Protein AF-A0A0E2N4U6-F1 (afdb_monomer_lite)

Structure (mmCIF, N/CA/C/O backbone):
data_AF-A0A0E2N4U6-F1
#
_entry.id   AF-A0A0E2N4U6-F1
#
loop_
_atom_site.group_PDB
_atom_site.id
_atom_site.type_symbol
_atom_site.label_atom_id
_atom_site.label_alt_id
_atom_site.label_comp_id
_atom_site.label_asym_id
_atom_site.label_entity_id
_atom_site.label_seq_id
_atom_site.pdbx_PDB_ins_code
_atom_site.Cartn_x
_atom_site.Cartn_y
_atom_site.Cartn_z
_atom_site.occupancy
_atom_site.B_iso_or_equiv
_atom_site.auth_seq_id
_atom_site.auth_comp_id
_atom_site.auth_asym_id
_atom_site.auth_atom_id
_atom_site.pdbx_PDB_model_num
ATOM 1 N N . MET A 1 1 ? -15.390 19.377 0.968 1.00 32.09 1 MET A N 1
ATOM 2 C CA . MET A 1 1 ? -14.278 18.584 1.530 1.00 32.09 1 MET A CA 1
ATOM 3 C C . MET A 1 1 ? -14.620 18.300 2.984 1.00 32.09 1 MET A C 1
ATOM 5 O O . MET A 1 1 ? -14.582 19.216 3.789 1.00 32.09 1 MET A O 1
ATOM 9 N N . THR A 1 2 ? -15.114 17.101 3.298 1.00 29.47 2 THR A N 1
ATOM 10 C CA . THR A 1 2 ? -15.579 16.773 4.657 1.00 29.47 2 THR A CA 1
ATOM 11 C C . THR A 1 2 ? -14.390 16.248 5.448 1.00 29.47 2 THR A C 1
ATOM 13 O O . THR A 1 2 ? -14.025 15.080 5.339 1.00 29.47 2 THR A O 1
ATOM 16 N N . GLU A 1 3 ? -13.719 17.141 6.169 1.00 36.09 3 GLU A N 1
ATOM 17 C CA . GLU A 1 3 ? -12.676 16.772 7.119 1.00 36.09 3 GLU A CA 1
ATOM 18 C C . GLU A 1 3 ? -13.357 16.057 8.298 1.00 36.09 3 GLU A C 1
ATOM 20 O O . GLU A 1 3 ? -14.204 16.642 8.973 1.00 36.09 3 GLU A O 1
ATOM 25 N N . ASN A 1 4 ? -13.041 14.778 8.531 1.00 39.53 4 ASN A N 1
ATOM 26 C CA . ASN A 1 4 ? -13.507 14.052 9.718 1.00 39.53 4 ASN A CA 1
ATOM 27 C C . ASN A 1 4 ? -12.739 14.569 10.939 1.00 39.53 4 ASN A C 1
ATOM 29 O O . ASN A 1 4 ? -11.810 13.930 11.430 1.00 39.53 4 ASN A O 1
ATOM 33 N N . LYS A 1 5 ? -13.106 15.766 11.392 1.00 50.38 5 LYS A N 1
ATOM 34 C CA . LYS A 1 5 ? -12.555 16.391 12.583 1.00 50.38 5 LYS A CA 1
ATOM 35 C C . LYS A 1 5 ? -13.475 16.095 13.755 1.00 50.38 5 LYS A C 1
ATOM 37 O O . LYS A 1 5 ? -14.553 16.672 13.867 1.00 50.38 5 LYS A O 1
ATOM 42 N N . GLN A 1 6 ? -13.043 15.199 14.631 1.00 58.09 6 GLN A N 1
ATOM 43 C CA . GLN A 1 6 ? -13.664 15.055 15.940 1.00 58.09 6 GLN A CA 1
ATOM 44 C C . GLN A 1 6 ? -12.967 16.023 16.897 1.00 58.09 6 GLN A C 1
ATOM 46 O O . GLN A 1 6 ? -11.741 16.040 16.986 1.00 58.09 6 GLN A O 1
ATOM 51 N N . MET A 1 7 ? -13.749 16.870 17.559 1.00 59.22 7 MET A N 1
ATOM 52 C CA . MET A 1 7 ? -13.262 17.825 18.548 1.00 59.22 7 MET A CA 1
ATOM 53 C C . MET A 1 7 ? -13.765 17.387 19.915 1.00 59.22 7 MET A C 1
ATOM 55 O O . MET A 1 7 ? -14.965 17.190 20.091 1.00 59.22 7 MET A O 1
ATOM 59 N N . GLU A 1 8 ? -12.855 17.255 20.871 1.00 62.97 8 GLU A N 1
ATOM 60 C CA . GLU A 1 8 ? -13.195 17.036 22.271 1.00 62.97 8 GLU A CA 1
ATOM 61 C C . GLU A 1 8 ? -12.772 18.268 23.066 1.00 62.97 8 GLU A C 1
ATOM 63 O O . GLU A 1 8 ? -11.621 18.705 22.992 1.00 62.97 8 GLU A O 1
ATOM 68 N N . LEU A 1 9 ? -13.730 18.876 23.764 1.00 63.84 9 LEU A N 1
ATOM 69 C CA . LEU A 1 9 ? -13.474 20.038 24.602 1.00 63.84 9 LEU A CA 1
ATOM 70 C C . LEU A 1 9 ? -13.167 19.553 26.015 1.00 63.84 9 LEU A C 1
ATOM 72 O O . LEU A 1 9 ? -14.034 19.002 26.688 1.00 63.84 9 LEU A O 1
ATOM 76 N N . VAL A 1 10 ? -11.944 19.802 26.471 1.00 67.75 10 VAL A N 1
ATOM 77 C CA . VAL A 1 10 ? -11.505 19.446 27.821 1.00 67.75 10 VAL A CA 1
ATOM 78 C C . VAL A 1 10 ? -11.272 20.720 28.629 1.00 67.75 10 VAL A C 1
ATOM 80 O O . VAL A 1 10 ? -10.585 21.639 28.182 1.00 67.75 10 VAL A O 1
ATOM 83 N N . GLN A 1 11 ? -11.858 20.794 29.826 1.00 68.56 11 GLN A N 1
ATOM 84 C CA . GLN A 1 11 ? -11.786 21.976 30.685 1.00 68.56 11 GLN A CA 1
ATOM 85 C C . GLN A 1 11 ? -10.673 21.838 31.735 1.00 68.56 11 GLN A C 1
ATOM 87 O O . GLN A 1 11 ? -10.897 21.341 32.837 1.00 68.56 11 GLN A O 1
ATOM 92 N N . PHE A 1 12 ? -9.487 22.366 31.431 1.00 68.94 12 PHE A N 1
ATOM 93 C CA . PHE A 1 12 ? -8.309 22.336 32.319 1.00 68.94 12 PHE A CA 1
ATOM 94 C C . PHE A 1 12 ? -8.304 23.419 33.421 1.00 68.94 12 PHE A C 1
ATOM 96 O O . PHE A 1 12 ? -7.293 23.654 34.080 1.00 68.94 12 PHE A O 1
ATOM 103 N N . GLY A 1 13 ? -9.441 24.078 33.662 1.00 69.62 13 GLY A N 1
ATOM 104 C CA . GLY A 1 13 ? -9.549 25.189 34.612 1.00 69.62 13 GLY A CA 1
ATOM 105 C C . GLY A 1 13 ? -9.038 26.513 34.040 1.00 69.62 13 GLY A C 1
ATOM 106 O O . GLY A 1 13 ? -9.034 26.717 32.829 1.00 69.62 13 GLY A O 1
ATOM 107 N N . THR A 1 14 ? -8.649 27.436 34.917 1.00 67.19 14 THR A N 1
ATOM 108 C CA . THR A 1 14 ? -8.033 28.722 34.544 1.00 67.19 14 THR A CA 1
ATOM 109 C C . THR A 1 14 ? -6.600 28.772 35.057 1.00 67.19 14 THR A C 1
ATOM 111 O O . THR A 1 14 ? -6.230 28.000 35.937 1.00 67.19 14 THR A O 1
ATOM 114 N N . VAL A 1 15 ? -5.791 29.716 34.570 1.00 57.38 15 VAL A N 1
ATOM 115 C CA . VAL A 1 15 ? -4.414 29.908 35.067 1.00 57.38 15 VAL A CA 1
ATOM 116 C C . VAL A 1 15 ? -4.381 30.139 36.589 1.00 57.38 15 VAL A C 1
ATOM 118 O O . VAL A 1 15 ? -3.465 29.676 37.258 1.00 57.38 15 VAL A O 1
ATOM 121 N N . GLY A 1 16 ? -5.402 30.795 37.155 1.00 64.81 16 GLY A N 1
ATOM 122 C CA . GLY A 1 16 ? -5.525 31.022 38.603 1.00 64.81 16 GLY A CA 1
ATOM 123 C C . GLY A 1 16 ? -6.170 29.873 39.389 1.00 64.81 16 GLY A C 1
ATOM 124 O O . GLY A 1 16 ? -6.224 29.920 40.614 1.00 64.81 16 GLY A O 1
ATOM 125 N N . SER A 1 17 ? -6.705 28.855 38.716 1.00 72.56 17 SER A N 1
ATOM 126 C CA . SER A 1 17 ? -7.347 27.687 39.333 1.00 72.56 17 SER A CA 1
ATOM 127 C C . SER A 1 17 ? -7.257 26.488 38.382 1.00 72.56 17 SER A C 1
ATOM 129 O O . SER A 1 17 ? -8.270 26.094 37.784 1.00 72.56 17 SER A O 1
ATOM 131 N N . PRO A 1 18 ? -6.045 25.938 38.178 1.00 68.75 18 PRO A N 1
ATOM 132 C CA . PRO A 1 18 ? -5.841 24.820 37.271 1.00 68.75 18 PRO A CA 1
ATOM 133 C C . PRO A 1 18 ? -6.588 23.587 37.786 1.00 68.75 18 PRO A C 1
ATOM 135 O O . PRO A 1 18 ? -6.573 23.280 38.980 1.00 68.75 18 PRO A O 1
ATOM 138 N N . ARG A 1 19 ? -7.258 22.876 36.879 1.00 72.94 19 ARG A N 1
ATOM 139 C CA . ARG A 1 19 ? -7.868 21.570 37.158 1.00 72.94 19 ARG A CA 1
ATOM 140 C C . ARG A 1 19 ? -6.940 20.467 36.653 1.00 72.94 19 ARG A C 1
ATOM 142 O O . ARG A 1 19 ? -6.164 20.685 35.727 1.00 72.94 19 ARG A O 1
ATOM 149 N N . HIS A 1 20 ? -7.001 19.298 37.290 1.00 63.22 20 HIS A N 1
ATOM 150 C CA . HIS A 1 20 ? -6.153 18.160 36.928 1.00 63.22 20 HIS A CA 1
ATOM 151 C C . HIS A 1 20 ? -6.354 17.729 35.469 1.00 63.22 20 HIS A C 1
ATOM 153 O O . HIS A 1 20 ? -7.437 17.894 34.901 1.00 63.22 20 HIS A O 1
ATOM 159 N N . ALA A 1 21 ? -5.294 17.164 34.888 1.00 60.34 21 ALA A N 1
ATOM 160 C CA . ALA A 1 21 ? -5.321 16.596 33.550 1.00 60.34 21 ALA A CA 1
ATOM 161 C C . ALA A 1 21 ? -6.449 15.559 33.433 1.00 60.34 21 ALA A C 1
ATOM 163 O O . ALA A 1 21 ? -6.590 14.683 34.284 1.00 60.34 21 ALA A O 1
ATOM 164 N N . THR A 1 22 ? -7.269 15.687 32.392 1.00 61.16 22 THR A N 1
ATOM 165 C CA . THR A 1 22 ? -8.255 14.668 32.019 1.00 61.16 22 THR A CA 1
ATOM 166 C C . THR A 1 22 ? -7.593 13.716 31.035 1.00 61.16 22 THR A C 1
ATOM 168 O O . THR A 1 22 ? -6.989 14.169 30.062 1.00 61.16 22 THR A O 1
ATOM 171 N N . GLU A 1 23 ? -7.696 12.412 31.279 1.00 61.75 23 GLU A N 1
ATOM 172 C CA . GLU A 1 23 ? -7.283 11.419 30.290 1.00 61.75 23 GLU A CA 1
ATOM 173 C C . GLU A 1 23 ? -8.266 11.408 29.120 1.00 61.75 23 GLU A C 1
ATOM 175 O O . GLU A 1 23 ? -9.468 11.205 29.297 1.00 61.75 23 GLU A O 1
ATOM 180 N N . ILE A 1 24 ? -7.741 11.605 27.912 1.00 63.66 24 ILE A N 1
ATOM 181 C CA . ILE A 1 24 ? -8.506 11.485 26.673 1.00 63.66 24 ILE A CA 1
ATOM 182 C C . ILE A 1 24 ? -8.341 10.050 26.171 1.00 63.66 24 ILE A C 1
ATOM 184 O O . ILE A 1 24 ? -7.378 9.722 25.481 1.00 63.66 24 ILE A O 1
ATOM 188 N N . ASN A 1 25 ? -9.287 9.182 26.527 1.00 60.53 25 ASN A N 1
ATOM 189 C CA . ASN A 1 25 ? -9.289 7.775 26.126 1.00 60.53 25 ASN A CA 1
ATOM 190 C C . ASN A 1 25 ? -10.174 7.572 24.887 1.00 60.53 25 ASN A C 1
ATOM 192 O O . ASN A 1 25 ? -11.289 7.062 24.978 1.00 60.53 25 ASN A O 1
ATOM 196 N N . ASN A 1 26 ? -9.684 7.983 23.712 1.00 60.34 26 ASN A N 1
ATOM 197 C CA . ASN A 1 26 ? -10.393 7.780 22.446 1.00 60.34 26 ASN A CA 1
ATOM 198 C C . ASN A 1 26 ? -9.741 6.670 21.609 1.00 60.34 26 ASN A C 1
ATOM 200 O O . ASN A 1 26 ? -8.745 6.888 20.924 1.00 60.34 26 ASN A O 1
ATOM 204 N N . THR A 1 27 ? -10.340 5.479 21.626 1.00 58.22 27 THR A N 1
ATOM 205 C CA . THR A 1 27 ? -9.859 4.298 20.882 1.00 58.22 27 THR A CA 1
ATOM 206 C C . THR A 1 27 ? -10.251 4.294 19.403 1.00 58.22 27 THR A C 1
ATOM 208 O O . THR A 1 27 ? -9.833 3.414 18.649 1.00 58.22 27 THR A O 1
ATOM 211 N N . SER A 1 28 ? -11.026 5.282 18.943 1.00 55.06 28 SER A N 1
ATOM 212 C CA . SER A 1 28 ? -11.463 5.368 17.541 1.00 55.06 28 SER A CA 1
ATOM 213 C C . SER A 1 28 ? -10.294 5.657 16.586 1.00 55.06 28 SER A C 1
ATOM 215 O O . SER A 1 28 ? -10.346 5.351 15.384 1.00 55.06 28 SER A O 1
ATOM 217 N N . PHE A 1 29 ? -9.205 6.223 17.112 1.00 54.78 29 PHE A N 1
ATOM 218 C CA . PHE A 1 29 ? -8.042 6.655 16.347 1.00 54.78 29 PHE A CA 1
ATOM 219 C C . PHE A 1 29 ? -6.832 5.763 16.643 1.00 54.78 29 PHE A C 1
ATOM 221 O O . PHE A 1 29 ? -6.454 5.595 17.793 1.00 54.78 29 PHE A O 1
ATOM 228 N N . GLY A 1 30 ? -6.245 5.175 15.591 1.00 54.09 30 GLY A N 1
ATOM 229 C CA . GLY A 1 30 ? -5.023 4.362 15.707 1.00 54.09 30 GLY A CA 1
ATOM 230 C C . GLY A 1 30 ? -3.751 5.212 15.770 1.00 54.09 30 GLY A C 1
ATOM 231 O O . GLY A 1 30 ? -2.910 4.961 16.614 1.00 54.09 30 GLY A O 1
ATOM 232 N N . ASP A 1 31 ? -3.680 6.253 14.932 1.00 60.72 31 ASP A N 1
ATOM 233 C CA . ASP A 1 31 ? -2.631 7.284 14.922 1.00 60.72 31 ASP A CA 1
ATOM 234 C C . ASP A 1 31 ? -3.285 8.647 14.636 1.00 60.72 31 ASP A C 1
ATOM 236 O O . ASP A 1 31 ? -3.351 9.086 13.478 1.00 60.72 31 ASP A O 1
ATOM 240 N N . PRO A 1 32 ? -3.901 9.299 15.638 1.00 65.38 32 PRO A N 1
ATOM 241 C CA . PRO A 1 32 ? -4.524 10.593 15.418 1.00 65.38 32 PRO A CA 1
ATOM 242 C C . PRO A 1 32 ? -3.465 11.670 15.154 1.00 65.38 32 PRO A C 1
ATOM 244 O O . PRO A 1 32 ? -2.491 11.812 15.895 1.00 65.38 32 PRO A O 1
ATOM 247 N N . SER A 1 33 ? -3.705 12.486 14.125 1.00 65.31 33 SER A N 1
ATOM 248 C CA . SER A 1 33 ? -3.146 13.837 14.088 1.00 65.31 33 SER A CA 1
ATOM 249 C C . SER A 1 33 ? -3.903 14.684 15.110 1.00 65.31 33 SER A C 1
ATOM 251 O O . SER A 1 33 ? -5.126 14.811 15.048 1.00 65.31 33 SER A O 1
ATOM 253 N N . CYS A 1 34 ? -3.169 15.254 16.048 1.00 72.00 34 CYS A N 1
ATOM 254 C CA . CYS A 1 34 ? -3.647 16.057 17.155 1.00 72.00 34 CYS A CA 1
ATOM 255 C C . CYS A 1 34 ? -3.222 17.514 16.970 1.00 72.00 34 CYS A C 1
ATOM 257 O O . CYS A 1 34 ? -2.146 17.811 16.457 1.00 72.00 34 CYS A O 1
ATOM 259 N N . GLN A 1 35 ? -4.076 18.428 17.420 1.00 76.00 35 GLN A N 1
ATOM 260 C CA . GLN A 1 35 ? -3.758 19.845 17.527 1.00 76.00 35 GLN A CA 1
ATOM 261 C C . GLN A 1 35 ? -4.377 20.373 18.817 1.00 76.00 35 GLN A C 1
ATOM 263 O O . GLN A 1 35 ? -5.591 20.268 19.004 1.00 76.00 35 GLN A O 1
ATOM 268 N N . LEU A 1 36 ? -3.566 20.973 19.686 1.00 78.62 36 LEU A N 1
ATOM 269 C CA . LEU A 1 36 ? -4.075 21.671 20.862 1.00 78.62 36 LEU A CA 1
ATOM 270 C C . LEU A 1 36 ? -4.475 23.088 20.473 1.00 78.62 36 LEU A C 1
ATOM 272 O O . LEU A 1 36 ? -3.721 23.811 19.824 1.00 78.62 36 LEU A O 1
ATOM 276 N N . ARG A 1 37 ? -5.674 23.480 20.897 1.00 77.62 37 ARG A N 1
ATOM 277 C CA . ARG A 1 37 ? -6.214 24.828 20.734 1.00 77.62 37 ARG A CA 1
ATOM 278 C C . ARG A 1 37 ? -6.629 25.354 22.097 1.00 77.62 37 ARG A C 1
ATOM 280 O O . ARG A 1 37 ? -7.427 24.722 22.780 1.00 77.62 37 ARG A O 1
ATOM 287 N N . VAL A 1 38 ? -6.094 26.508 22.475 1.00 77.00 38 VAL A N 1
ATOM 288 C CA . VAL A 1 38 ? -6.452 27.209 23.710 1.00 77.00 38 VAL A CA 1
ATOM 289 C C . VAL A 1 38 ? -7.411 28.326 23.342 1.00 77.00 38 VAL A C 1
ATOM 291 O O . VAL A 1 38 ? -7.054 29.207 22.564 1.00 77.00 38 VAL A O 1
ATOM 294 N N . ALA A 1 39 ? -8.622 28.296 23.887 1.00 76.62 39 ALA A N 1
ATOM 295 C CA . ALA A 1 39 ? -9.632 29.321 23.653 1.00 76.62 39 ALA A CA 1
ATOM 296 C C . ALA A 1 39 ? -9.985 30.058 24.950 1.00 76.62 39 ALA A C 1
ATOM 298 O O . ALA A 1 39 ? -9.952 29.480 26.036 1.00 76.62 39 ALA A O 1
ATOM 299 N N . SER A 1 40 ? -10.338 31.335 24.826 1.00 73.25 40 SER A N 1
ATOM 300 C CA . SER A 1 40 ? -10.896 32.133 25.912 1.00 73.25 40 SER A CA 1
ATOM 301 C C . SER A 1 40 ? -12.301 31.642 26.250 1.00 73.25 40 SER A C 1
ATOM 303 O O . SER A 1 40 ? -13.149 31.511 25.366 1.00 73.25 40 SER A O 1
ATOM 305 N N . ALA A 1 41 ? -12.556 31.393 27.532 1.00 63.53 41 ALA A N 1
ATOM 306 C CA . ALA A 1 41 ? -13.876 31.037 28.030 1.00 63.53 41 ALA A CA 1
ATOM 307 C C . ALA A 1 41 ? -14.645 32.312 28.412 1.00 63.53 41 ALA A C 1
ATOM 309 O O . ALA A 1 41 ? -14.637 32.719 29.571 1.00 63.53 41 ALA A O 1
ATOM 310 N N . SER A 1 42 ? -15.300 32.959 27.448 1.00 59.69 42 SER A N 1
ATOM 311 C CA . SER A 1 42 ? -16.330 33.969 27.731 1.00 59.69 42 SER A CA 1
ATOM 312 C C . SER A 1 42 ? -17.711 33.373 27.485 1.00 59.69 42 SER A C 1
ATOM 314 O O . SER A 1 42 ? -17.944 32.775 26.439 1.00 59.69 42 SER A O 1
ATOM 316 N N . THR A 1 43 ? -18.620 33.545 28.442 1.00 55.47 43 THR A N 1
ATOM 317 C CA . THR A 1 43 ? -19.941 32.897 28.479 1.00 55.47 43 THR A CA 1
ATOM 318 C C . THR A 1 43 ? -20.908 33.315 27.366 1.00 55.47 43 THR A C 1
ATOM 320 O O . THR A 1 43 ? -21.877 32.600 27.157 1.00 55.47 43 THR A O 1
ATOM 323 N N . ASP A 1 44 ? -20.630 34.394 26.622 1.00 55.97 44 ASP A N 1
ATOM 324 C CA . ASP A 1 44 ? -21.578 34.977 25.652 1.00 55.97 44 ASP A CA 1
ATOM 325 C C . ASP A 1 44 ? -21.087 35.067 24.191 1.00 55.97 44 ASP A C 1
ATOM 327 O O . ASP A 1 44 ? -21.809 35.578 23.336 1.00 55.97 44 ASP A O 1
ATOM 331 N N . GLN A 1 45 ? -19.902 34.548 23.844 1.00 49.62 45 GLN A N 1
ATOM 332 C CA . GLN A 1 45 ? -19.445 34.471 22.444 1.00 49.62 45 GLN A CA 1
ATOM 333 C C . GLN A 1 45 ? -18.551 33.253 22.190 1.00 49.62 45 GLN A C 1
ATOM 335 O O . GLN A 1 45 ? -17.883 32.765 23.101 1.00 49.62 45 GLN A O 1
ATOM 340 N N . LEU A 1 46 ? -18.524 32.802 20.924 1.00 53.00 46 LEU A N 1
ATOM 341 C CA . LEU A 1 46 ? -17.530 31.868 20.379 1.00 53.00 46 LEU A CA 1
ATOM 342 C C . LEU A 1 46 ? -16.142 32.238 20.921 1.00 53.00 46 LEU A C 1
ATOM 344 O O . LEU A 1 46 ? -15.633 33.319 20.631 1.00 53.00 46 LEU A O 1
ATOM 348 N N . GLY A 1 47 ? -15.567 31.360 21.746 1.00 64.00 47 GLY A N 1
ATOM 349 C CA . GLY A 1 47 ? -14.332 31.643 22.471 1.00 64.00 47 GLY A CA 1
ATOM 350 C C . GLY A 1 47 ? -13.195 32.053 21.536 1.00 64.00 47 GLY A C 1
ATOM 351 O O . GLY A 1 47 ? -12.913 31.368 20.552 1.00 64.00 47 GLY A O 1
ATOM 352 N N . LEU A 1 48 ? -12.536 33.172 21.844 1.00 74.56 48 LEU A N 1
ATOM 353 C CA . LEU A 1 48 ? -11.376 33.653 21.091 1.00 74.56 48 LEU A CA 1
ATOM 354 C C . LEU A 1 48 ? -10.247 32.619 21.170 1.00 74.56 48 LEU A C 1
ATOM 356 O O . LEU A 1 48 ? -9.808 32.290 22.270 1.00 74.56 48 LEU A O 1
ATOM 360 N N . LEU A 1 49 ? -9.752 32.127 20.031 1.00 75.50 49 LEU A N 1
ATOM 361 C CA . LEU A 1 49 ? -8.568 31.266 19.995 1.00 75.50 49 LEU A CA 1
ATOM 362 C C . LEU A 1 49 ? -7.341 32.089 20.415 1.00 75.50 49 LEU A C 1
ATOM 364 O O . LEU A 1 49 ? -6.926 32.997 19.703 1.00 75.50 49 LEU A O 1
ATOM 368 N N . LEU A 1 50 ? -6.776 31.767 21.574 1.00 78.25 50 LEU A N 1
ATOM 369 C CA . LEU A 1 50 ? -5.606 32.435 22.147 1.00 78.25 50 LEU A CA 1
ATOM 370 C C . LEU A 1 50 ? -4.296 31.838 21.633 1.00 78.25 50 LEU A C 1
ATOM 372 O O . LEU A 1 50 ? -3.265 32.501 21.637 1.00 78.25 50 LEU A O 1
ATOM 376 N N . GLY A 1 51 ? -4.334 30.585 21.185 1.00 75.62 51 GLY A N 1
ATOM 377 C CA . GLY A 1 51 ? -3.179 29.926 20.603 1.00 75.62 51 GLY A CA 1
ATOM 378 C C . GLY A 1 51 ? -3.507 28.532 20.100 1.00 75.62 51 GLY A C 1
ATOM 379 O O . GLY A 1 51 ? -4.450 27.882 20.561 1.00 75.62 51 GLY A O 1
ATOM 380 N N . SER A 1 52 ? -2.705 28.067 19.152 1.00 82.25 52 SER A N 1
ATOM 381 C CA . SER A 1 52 ? -2.725 26.690 18.683 1.00 82.25 52 SER A CA 1
ATOM 382 C C . SER A 1 52 ? -1.311 26.176 18.521 1.00 82.25 52 SER A C 1
ATOM 384 O O . SER A 1 52 ? -0.420 26.924 18.127 1.00 82.25 52 SER A O 1
ATOM 386 N N . SER A 1 53 ? -1.128 24.891 18.768 1.00 77.69 53 SER A N 1
ATOM 387 C CA . SER A 1 53 ? 0.070 24.196 18.324 1.00 77.69 53 SER A CA 1
ATOM 388 C C . SER A 1 53 ? 0.056 23.975 16.809 1.00 77.69 53 SER A C 1
ATOM 390 O O . SER A 1 53 ? -1.006 23.998 16.166 1.00 77.69 53 SER A O 1
ATOM 392 N N . ASP A 1 54 ? 1.213 23.606 16.270 1.00 74.69 54 ASP A N 1
ATOM 393 C CA . ASP A 1 54 ? 1.264 22.833 15.032 1.00 74.69 54 ASP A CA 1
ATOM 394 C C . ASP A 1 54 ? 0.572 21.476 15.224 1.00 74.69 54 ASP A C 1
ATOM 396 O O . ASP A 1 54 ? 0.360 21.012 16.351 1.00 74.69 54 ASP A O 1
ATOM 400 N N . SER A 1 55 ? 0.165 20.846 14.124 1.00 70.25 55 SER A N 1
ATOM 401 C CA . SER A 1 55 ? -0.394 19.495 14.200 1.00 70.25 55 SER A CA 1
ATOM 402 C C . SER A 1 55 ? 0.725 18.491 14.465 1.00 70.25 55 SER A C 1
ATOM 404 O O . SER A 1 55 ? 1.721 18.474 13.746 1.00 70.25 55 SER A O 1
ATOM 406 N N . TRP A 1 56 ? 0.548 17.624 15.457 1.00 68.38 56 TRP A N 1
ATOM 407 C CA . TRP A 1 56 ? 1.478 16.537 15.766 1.00 68.38 56 TRP A CA 1
ATOM 408 C C . TRP A 1 56 ? 0.744 15.196 15.756 1.00 68.38 56 TRP A C 1
ATOM 410 O O . TRP A 1 56 ? -0.474 15.159 15.878 1.00 68.38 56 TRP A O 1
ATOM 420 N N . ARG A 1 57 ? 1.447 14.073 15.600 1.00 60.72 57 ARG A N 1
ATOM 421 C CA . ARG A 1 57 ? 0.823 12.740 15.669 1.00 60.72 57 ARG A CA 1
ATOM 422 C C . ARG A 1 57 ? 1.041 12.135 17.049 1.00 60.72 57 ARG A C 1
ATOM 424 O O . ARG A 1 57 ? 2.174 12.125 17.529 1.00 60.72 57 ARG A O 1
ATOM 431 N N . LEU A 1 58 ? -0.027 11.646 17.681 1.00 62.50 58 LEU A N 1
ATOM 432 C CA . LEU A 1 58 ? 0.108 10.826 18.884 1.00 62.50 58 LEU A CA 1
ATOM 433 C C . LEU A 1 58 ? 0.592 9.443 18.441 1.00 62.50 58 LEU A C 1
ATOM 435 O O . LEU A 1 58 ? -0.163 8.705 17.816 1.00 62.50 58 LEU A O 1
ATOM 439 N N . ASN A 1 59 ? 1.848 9.113 18.736 1.00 52.69 59 ASN A N 1
ATOM 440 C CA . ASN A 1 59 ? 2.339 7.751 18.563 1.00 52.69 59 ASN A CA 1
ATOM 441 C C . ASN A 1 59 ? 1.836 6.937 19.756 1.00 52.69 59 ASN A C 1
ATOM 443 O O . ASN A 1 59 ? 2.071 7.328 20.901 1.00 52.69 59 ASN A O 1
ATOM 447 N N . SER A 1 60 ? 1.167 5.811 19.521 1.00 48.47 60 SER A N 1
ATOM 448 C CA . SER A 1 60 ? 0.947 4.872 20.618 1.00 48.47 60 SER A CA 1
ATOM 449 C C . SER A 1 60 ? 2.312 4.323 21.062 1.00 48.47 60 SER A C 1
ATOM 451 O O . SER A 1 60 ? 3.051 3.743 20.271 1.00 48.47 60 SER A O 1
ATOM 453 N N . GLU A 1 61 ? 2.685 4.515 22.328 1.00 45.41 61 GLU A N 1
ATOM 454 C CA . GLU A 1 61 ? 3.984 4.079 22.882 1.00 45.41 61 GLU A CA 1
ATOM 455 C C . GLU A 1 61 ? 4.174 2.545 22.887 1.00 45.41 61 GLU A C 1
ATOM 457 O O . GLU A 1 61 ? 5.213 2.039 23.313 1.00 45.41 61 GLU A O 1
ATOM 462 N N . LYS A 1 62 ? 3.196 1.789 22.366 1.00 42.69 62 LYS A N 1
ATOM 463 C CA . LYS A 1 62 ? 3.228 0.328 22.227 1.00 42.69 62 LYS A CA 1
ATOM 464 C C . LYS A 1 62 ? 3.984 -0.178 20.992 1.00 42.69 62 LYS A C 1
ATOM 466 O O . LYS A 1 62 ? 4.067 -1.388 20.815 1.00 42.69 62 LYS A O 1
ATOM 471 N N . GLU A 1 63 ? 4.582 0.700 20.188 1.00 40.66 63 GLU A N 1
ATOM 472 C CA . GLU A 1 63 ? 5.485 0.322 19.087 1.00 40.66 63 GLU A CA 1
ATOM 473 C C . GLU A 1 63 ? 6.974 0.525 19.429 1.00 40.66 63 GLU A C 1
ATOM 475 O O . GLU A 1 63 ? 7.791 0.811 18.560 1.00 40.66 63 GLU A O 1
ATOM 480 N N . HIS A 1 64 ? 7.377 0.288 20.683 1.00 31.27 64 HIS A N 1
ATOM 481 C CA . HIS A 1 64 ? 8.767 -0.097 20.982 1.00 31.27 64 HIS A CA 1
ATOM 482 C C . HIS A 1 64 ? 9.008 -1.570 20.599 1.00 31.27 64 HIS A C 1
ATOM 484 O O . HIS A 1 64 ? 9.429 -2.386 21.417 1.00 31.27 64 HIS A O 1
ATOM 490 N N . GLN A 1 65 ? 8.716 -1.925 19.347 1.00 32.41 65 GLN A N 1
ATOM 491 C CA . GLN A 1 65 ? 9.404 -3.030 18.694 1.00 32.41 65 GLN A CA 1
ATOM 492 C C . GLN A 1 65 ? 10.527 -2.400 17.880 1.00 32.41 65 GLN A C 1
ATOM 494 O O . GLN A 1 65 ? 10.280 -1.721 16.882 1.00 32.41 65 GLN A O 1
ATOM 499 N N . GLU A 1 66 ? 11.760 -2.593 18.343 1.00 33.06 66 GLU A N 1
ATOM 500 C CA . GLU A 1 66 ? 12.962 -2.374 17.545 1.00 33.06 66 GLU A CA 1
ATOM 501 C C . GLU A 1 66 ? 12.745 -3.006 16.155 1.00 33.06 66 GLU A C 1
ATOM 503 O O . GLU A 1 66 ? 12.655 -4.224 16.023 1.00 33.06 66 GLU A O 1
ATOM 508 N N . GLY A 1 67 ? 12.574 -2.167 15.125 1.00 31.00 67 GLY A N 1
ATOM 509 C CA . GLY A 1 67 ? 12.398 -2.598 13.731 1.00 31.00 67 GLY A CA 1
ATOM 510 C C . GLY A 1 67 ? 11.002 -2.431 13.109 1.00 31.00 67 GLY A C 1
ATOM 511 O O . GLY A 1 67 ? 10.848 -2.724 11.924 1.00 31.00 67 GLY A O 1
ATOM 512 N N . GLY A 1 68 ? 9.994 -1.932 13.834 1.00 30.80 68 GLY A N 1
ATOM 513 C CA . GLY A 1 68 ? 8.663 -1.662 13.272 1.00 30.80 68 GLY A CA 1
ATOM 514 C C . GLY A 1 68 ? 8.634 -0.422 12.369 1.00 30.80 68 GLY A C 1
ATOM 515 O O . GLY A 1 68 ? 8.437 0.693 12.843 1.00 30.80 68 GLY A O 1
ATOM 516 N N . SER A 1 69 ? 8.840 -0.590 11.060 1.00 38.91 69 SER A N 1
ATOM 517 C CA . SER A 1 69 ? 8.644 0.488 10.079 1.00 38.91 69 SER A CA 1
ATOM 518 C C . SER A 1 69 ? 7.180 0.954 10.081 1.00 38.91 69 SER A C 1
ATOM 520 O O . SER A 1 69 ? 6.272 0.154 9.846 1.00 38.91 69 SER A O 1
ATOM 522 N N . LYS A 1 70 ? 6.942 2.247 10.347 1.00 50.34 70 LYS A N 1
ATOM 523 C CA . LYS A 1 70 ? 5.612 2.871 10.250 1.00 50.34 70 LYS A CA 1
ATOM 524 C C . LYS A 1 70 ? 5.067 2.680 8.831 1.00 50.34 70 LYS A C 1
ATOM 526 O O . LYS A 1 70 ? 5.688 3.113 7.865 1.00 50.34 70 LYS A O 1
ATOM 531 N N . GLY A 1 71 ? 3.903 2.044 8.699 1.00 62.53 71 GLY A N 1
ATOM 532 C CA . GLY A 1 71 ? 3.317 1.729 7.394 1.00 62.53 71 GLY A CA 1
ATOM 533 C C . GLY A 1 71 ? 2.972 2.981 6.577 1.00 62.53 71 GLY A C 1
ATOM 534 O O . GLY A 1 71 ? 2.172 3.808 7.008 1.00 62.53 71 GLY A O 1
ATOM 535 N N . ILE A 1 72 ? 3.532 3.091 5.369 1.00 78.44 72 ILE A N 1
ATOM 536 C CA . ILE A 1 72 ? 3.302 4.202 4.421 1.00 78.44 72 ILE A CA 1
ATOM 537 C C . ILE A 1 72 ? 1.886 4.228 3.816 1.00 78.44 72 ILE A C 1
ATOM 539 O O . ILE A 1 72 ? 1.468 5.237 3.246 1.00 78.44 72 ILE A O 1
ATOM 543 N N . LEU A 1 73 ? 1.136 3.128 3.945 1.00 83.94 73 LEU A N 1
ATOM 544 C CA . LEU A 1 73 ? -0.190 2.944 3.360 1.00 83.94 73 LEU A CA 1
ATOM 545 C C . LEU A 1 73 ? -1.283 2.981 4.434 1.00 83.94 73 LEU A C 1
ATOM 547 O O . LEU A 1 73 ? -1.299 2.173 5.366 1.00 83.94 73 LEU A O 1
ATOM 551 N N . ARG A 1 74 ? -2.245 3.895 4.275 1.00 83.31 74 ARG A N 1
ATOM 552 C CA . ARG A 1 74 ? -3.349 4.083 5.224 1.00 83.31 74 ARG A CA 1
ATOM 553 C C . ARG A 1 74 ? -4.642 3.445 4.724 1.00 83.31 74 ARG A C 1
ATOM 555 O O . ARG A 1 74 ? -5.050 3.681 3.593 1.00 83.31 74 ARG A O 1
ATOM 562 N N . PHE A 1 75 ? -5.350 2.752 5.616 1.00 83.62 75 PHE A N 1
ATOM 563 C CA . PHE A 1 75 ? -6.688 2.204 5.366 1.00 83.62 75 PHE A CA 1
ATOM 564 C C . PHE A 1 75 ? -7.766 3.022 6.088 1.00 83.62 75 PHE A C 1
ATOM 566 O O . PHE A 1 75 ? -7.639 3.313 7.282 1.00 83.62 75 PHE A O 1
ATOM 573 N N . LEU A 1 76 ? -8.839 3.381 5.379 1.00 83.44 76 LEU A N 1
ATOM 574 C CA . LEU A 1 76 ? -9.927 4.219 5.887 1.00 83.44 76 LEU A CA 1
ATOM 575 C C . LEU A 1 76 ? -11.305 3.636 5.527 1.00 83.44 76 LEU A C 1
ATOM 577 O O . LEU A 1 76 ? -11.647 3.585 4.346 1.00 83.44 76 LEU A O 1
ATOM 581 N N . PRO A 1 77 ? -12.145 3.275 6.513 1.00 84.19 77 PRO A N 1
ATOM 582 C CA . PRO A 1 77 ? -13.547 2.956 6.259 1.00 84.19 77 PRO A CA 1
ATOM 583 C C . PRO A 1 77 ? -14.301 4.160 5.672 1.00 84.19 77 PRO A C 1
ATOM 585 O O . PRO A 1 77 ? -14.246 5.260 6.228 1.00 84.19 77 PRO A O 1
ATOM 588 N N . LYS A 1 78 ? -15.012 3.973 4.556 1.00 83.44 78 LYS A N 1
ATOM 589 C CA . LYS A 1 78 ? -15.774 5.024 3.866 1.00 83.44 78 LYS A CA 1
ATOM 590 C C . LYS A 1 78 ? -16.972 4.446 3.113 1.00 83.44 78 LYS A C 1
ATOM 592 O O . LYS A 1 78 ? -17.026 3.262 2.809 1.00 83.44 78 LYS A O 1
ATOM 597 N N . ASP A 1 79 ? -17.950 5.292 2.812 1.00 91.06 79 ASP A N 1
ATOM 598 C CA . ASP A 1 79 ? -19.073 4.932 1.947 1.00 91.06 79 ASP A CA 1
ATOM 599 C C . ASP A 1 79 ? -18.629 4.935 0.477 1.00 91.06 79 ASP A C 1
ATOM 601 O O . ASP A 1 79 ? -18.459 5.998 -0.125 1.00 91.06 79 ASP A O 1
ATOM 605 N N . ILE A 1 80 ? -18.318 3.754 -0.061 1.00 93.69 80 ILE A N 1
ATOM 606 C CA . ILE A 1 80 ? -17.771 3.586 -1.420 1.00 93.69 80 ILE A CA 1
ATOM 607 C C . ILE A 1 80 ? -18.486 2.494 -2.224 1.00 93.69 80 ILE A C 1
ATOM 609 O O . ILE A 1 80 ? -18.006 2.086 -3.287 1.00 93.69 80 ILE A O 1
ATOM 613 N N . ALA A 1 81 ? -19.651 2.060 -1.745 1.00 93.69 81 ALA A N 1
ATOM 614 C CA . ALA A 1 81 ? -20.528 1.138 -2.444 1.00 93.69 81 ALA A CA 1
ATOM 615 C C . ALA A 1 81 ? -20.756 1.598 -3.901 1.00 93.69 81 ALA A C 1
ATOM 617 O O . ALA A 1 81 ? -20.915 2.795 -4.145 1.00 93.69 81 ALA A O 1
ATOM 618 N N . PRO A 1 82 ? -20.784 0.683 -4.886 1.00 95.25 82 PRO A N 1
ATOM 619 C CA . PRO A 1 82 ? -20.755 -0.775 -4.751 1.00 95.25 82 PRO A CA 1
ATOM 620 C C . PRO A 1 82 ? -19.341 -1.385 -4.660 1.00 95.25 82 PRO A C 1
ATOM 622 O O . PRO A 1 82 ? -19.224 -2.608 -4.673 1.00 95.25 82 PRO A O 1
ATOM 625 N N . ARG A 1 83 ? -18.267 -0.582 -4.586 1.00 95.56 83 ARG A N 1
ATOM 626 C CA . ARG A 1 83 ? -16.890 -1.101 -4.504 1.00 95.56 83 ARG A CA 1
ATOM 627 C C . ARG A 1 83 ? -16.546 -1.532 -3.079 1.00 95.56 83 ARG A C 1
ATOM 629 O O . ARG A 1 83 ? -16.897 -0.846 -2.132 1.00 95.56 83 ARG A O 1
ATOM 636 N N . VAL A 1 84 ? -15.804 -2.632 -2.949 1.00 95.69 84 VAL A N 1
ATOM 637 C CA . VAL A 1 84 ? -15.264 -3.134 -1.666 1.00 95.69 84 VAL A CA 1
ATOM 638 C C . VAL A 1 84 ? -14.100 -2.267 -1.185 1.00 95.69 84 VAL A C 1
ATOM 640 O O . VAL A 1 84 ? -13.993 -1.959 -0.000 1.00 95.69 84 VAL A O 1
ATOM 643 N N . TRP A 1 85 ? -13.244 -1.847 -2.114 1.00 95.94 85 TRP A N 1
ATOM 644 C CA . TRP A 1 85 ? -12.115 -0.968 -1.853 1.00 95.94 85 TRP A CA 1
ATOM 645 C C . TRP A 1 85 ? -11.882 -0.023 -3.035 1.00 95.94 85 TRP A C 1
ATOM 647 O O . TRP A 1 85 ? -12.312 -0.291 -4.162 1.00 95.94 85 TRP A O 1
ATOM 657 N N . LYS A 1 86 ? -11.204 1.096 -2.784 1.00 95.38 86 LYS A N 1
ATOM 658 C CA . LYS A 1 86 ? -10.617 1.943 -3.826 1.00 95.38 86 LYS A CA 1
ATOM 659 C C . LYS A 1 86 ? -9.406 2.693 -3.289 1.00 95.38 86 LYS A C 1
ATOM 661 O O . LYS A 1 86 ? -9.387 3.062 -2.117 1.00 95.38 86 LYS A O 1
ATOM 666 N N . LEU A 1 87 ? -8.433 2.946 -4.151 1.00 95.69 87 LEU A N 1
ATOM 667 C CA . LEU A 1 87 ? -7.335 3.849 -3.846 1.00 95.69 87 LEU A CA 1
ATOM 668 C C . LEU A 1 87 ? -7.781 5.296 -4.100 1.00 95.69 87 LEU A C 1
ATOM 670 O O . LEU A 1 87 ? -8.398 5.587 -5.123 1.00 95.69 87 LEU A O 1
ATOM 674 N N . ASP A 1 88 ? -7.521 6.178 -3.141 1.00 91.31 88 ASP A N 1
ATOM 675 C CA . ASP A 1 88 ? -7.743 7.620 -3.238 1.00 91.31 88 ASP A CA 1
ATOM 676 C C . ASP A 1 88 ? -6.379 8.306 -3.177 1.00 91.31 88 ASP A C 1
ATOM 678 O O . ASP A 1 88 ? -5.771 8.377 -2.105 1.00 91.31 88 ASP A O 1
ATOM 682 N N . ILE A 1 89 ? -5.889 8.747 -4.335 1.00 89.75 89 ILE A N 1
ATOM 683 C CA . ILE A 1 89 ? -4.650 9.514 -4.466 1.00 89.75 89 ILE A CA 1
ATOM 684 C C . ILE A 1 89 ? -5.032 10.981 -4.643 1.00 89.75 89 ILE A C 1
ATOM 686 O O . ILE A 1 89 ? -5.902 11.313 -5.448 1.00 89.75 89 ILE A O 1
ATOM 690 N N . GLN A 1 90 ? -4.411 11.852 -3.856 1.00 83.81 90 GLN A N 1
ATOM 691 C CA . GLN A 1 90 ? -4.575 13.297 -3.953 1.00 83.81 90 GLN A CA 1
ATOM 692 C C . GLN A 1 90 ? -3.197 13.915 -4.151 1.00 83.81 90 GLN A C 1
ATOM 694 O O . GLN A 1 90 ? -2.224 13.4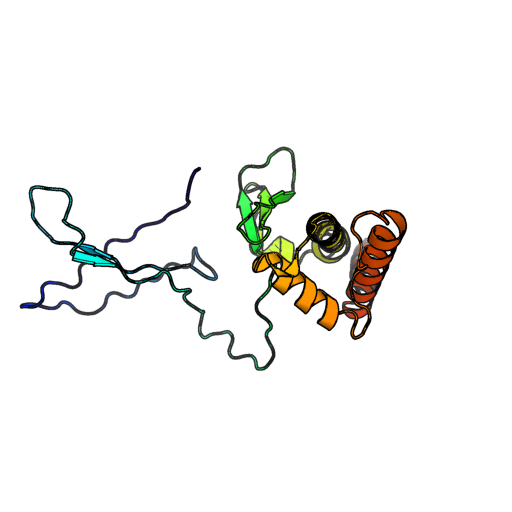31 -3.584 1.00 83.81 90 GLN A O 1
ATOM 699 N N . GLU A 1 91 ? -3.128 15.010 -4.903 1.00 75.44 91 GLU A N 1
ATOM 700 C CA . GLU A 1 91 ? -1.875 15.654 -5.322 1.00 75.44 91 GLU A CA 1
ATOM 701 C C . GLU A 1 91 ? -0.887 15.872 -4.158 1.00 75.44 91 GLU A C 1
ATOM 703 O O . GLU A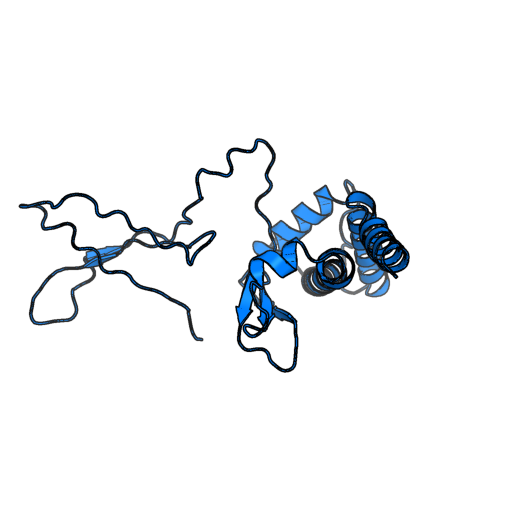 1 91 ? 0.279 15.498 -4.236 1.00 75.44 91 GLU A O 1
ATOM 708 N N . ASN A 1 92 ? -1.382 16.369 -3.020 1.00 77.44 92 ASN A N 1
ATOM 709 C CA . ASN A 1 92 ? -0.554 16.779 -1.882 1.00 77.44 92 ASN A CA 1
ATOM 710 C C . ASN A 1 92 ? -0.773 15.932 -0.617 1.00 77.44 92 ASN A C 1
ATOM 712 O O . ASN A 1 92 ? -0.588 16.421 0.500 1.00 77.44 92 ASN A O 1
ATOM 716 N N . ALA A 1 93 ? -1.202 14.675 -0.756 1.00 78.19 93 ALA A N 1
ATOM 717 C CA . ALA A 1 93 ? -1.412 13.794 0.388 1.00 78.19 93 ALA A CA 1
ATOM 718 C C . ALA A 1 93 ? -1.035 12.344 0.083 1.00 78.19 93 ALA A C 1
ATOM 720 O O . ALA A 1 93 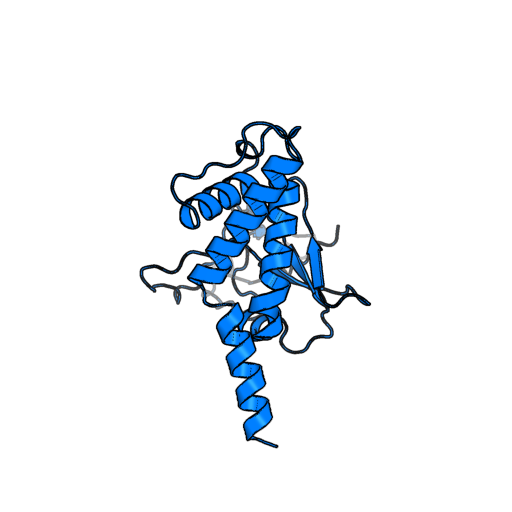? -1.186 11.869 -1.037 1.00 78.19 93 ALA A O 1
ATOM 721 N N . HIS A 1 94 ? -0.609 11.618 1.121 1.00 84.44 94 HIS A N 1
ATOM 722 C CA . HIS A 1 94 ? -0.371 10.182 1.002 1.00 84.44 94 HIS A CA 1
ATOM 723 C C . HIS A 1 94 ? -1.622 9.455 0.493 1.00 84.44 94 HIS A C 1
ATOM 725 O O . HIS A 1 94 ? -2.733 9.777 0.936 1.00 84.44 94 HIS A O 1
ATOM 731 N N . PRO A 1 95 ? -1.445 8.429 -0.356 1.00 88.62 95 PRO A N 1
ATOM 732 C CA . PRO A 1 95 ? -2.551 7.634 -0.853 1.00 88.62 95 PRO A CA 1
ATOM 733 C C . PRO A 1 95 ? -3.292 6.951 0.300 1.00 88.62 95 PRO A C 1
ATOM 735 O O . PRO A 1 95 ? -2.694 6.436 1.252 1.00 88.62 95 PRO A O 1
ATOM 738 N N . VAL A 1 96 ? -4.620 6.929 0.202 1.00 87.81 96 VAL A N 1
ATOM 739 C CA . VAL A 1 96 ? -5.488 6.280 1.187 1.00 87.81 96 VAL A CA 1
ATOM 740 C C . VAL A 1 96 ? -6.291 5.183 0.512 1.00 87.81 96 VAL A C 1
ATOM 742 O O . VAL A 1 96 ? -7.042 5.426 -0.430 1.00 87.81 96 VAL A O 1
ATOM 745 N N . VAL A 1 97 ? -6.203 3.970 1.047 1.00 90.56 97 VAL A N 1
ATOM 746 C CA . VAL A 1 97 ? -7.085 2.872 0.661 1.00 90.56 97 VAL A CA 1
ATOM 747 C C . VAL A 1 97 ? -8.403 3.047 1.396 1.00 90.56 97 VAL A C 1
ATOM 749 O O . VAL A 1 97 ? -8.494 2.896 2.616 1.00 90.56 97 VAL A O 1
ATOM 752 N N . GLN A 1 98 ? -9.443 3.387 0.652 1.00 92.06 98 GLN A N 1
ATOM 753 C CA . GLN A 1 98 ? -10.797 3.466 1.170 1.00 92.06 98 GLN A CA 1
ATOM 754 C C . GLN A 1 98 ? -11.411 2.072 1.118 1.00 92.06 98 GLN A C 1
ATOM 756 O O . GLN A 1 98 ? -11.388 1.432 0.070 1.00 92.06 98 GLN A O 1
ATOM 761 N N . ILE A 1 99 ? -11.946 1.610 2.243 1.00 90.69 99 ILE A N 1
ATOM 762 C CA . ILE A 1 99 ? -12.622 0.317 2.383 1.00 90.69 99 ILE A CA 1
ATOM 763 C C . ILE A 1 99 ? -14.093 0.582 2.662 1.00 90.69 99 ILE A C 1
ATOM 765 O O . ILE A 1 99 ? -14.413 1.487 3.433 1.00 90.69 99 ILE A O 1
ATOM 769 N N . ASP A 1 100 ? -14.993 -0.172 2.039 1.00 93.25 100 ASP A N 1
ATOM 770 C CA . ASP A 1 100 ? -16.423 0.012 2.255 1.00 93.25 100 ASP A CA 1
ATOM 771 C C . ASP A 1 100 ? -16.770 -0.172 3.737 1.00 93.25 100 ASP A C 1
ATOM 773 O O . ASP A 1 100 ? -16.491 -1.207 4.341 1.00 93.25 100 ASP A O 1
ATOM 777 N N . LYS A 1 101 ? -17.387 0.850 4.336 1.00 89.75 101 LYS A N 1
ATOM 778 C CA . LYS A 1 101 ? -17.738 0.869 5.764 1.00 89.75 101 LYS A CA 1
ATOM 779 C C . LYS A 1 101 ? -18.735 -0.226 6.174 1.00 89.75 101 LYS A C 1
ATOM 781 O O . LYS A 1 101 ? -18.928 -0.425 7.368 1.00 89.75 101 LYS A O 1
ATOM 786 N N . ARG A 1 102 ? -19.399 -0.895 5.220 1.00 90.44 102 ARG A N 1
ATOM 787 C CA . ARG A 1 102 ? -20.293 -2.037 5.474 1.00 90.44 102 ARG A CA 1
ATOM 788 C C . ARG A 1 102 ? -19.519 -3.319 5.789 1.00 90.44 102 ARG A C 1
ATOM 790 O O . ARG A 1 102 ? -20.132 -4.257 6.285 1.00 90.44 102 ARG A O 1
ATOM 797 N N . ILE A 1 103 ? -18.213 -3.373 5.510 1.00 89.06 103 ILE A N 1
ATOM 798 C CA . ILE A 1 103 ? -17.357 -4.512 5.860 1.00 89.06 103 ILE A CA 1
ATOM 799 C C . ILE A 1 103 ? -17.099 -4.486 7.374 1.00 89.06 103 ILE A C 1
ATOM 801 O O . ILE A 1 103 ? -16.506 -3.520 7.870 1.00 89.06 103 ILE A O 1
ATOM 805 N N . PRO A 1 104 ? -17.529 -5.519 8.122 1.00 85.75 104 PRO A N 1
ATOM 806 C CA . PRO A 1 104 ? -17.274 -5.606 9.554 1.00 85.75 104 PRO A CA 1
ATOM 807 C C . PRO A 1 104 ? -15.776 -5.657 9.838 1.00 85.75 104 PRO A C 1
ATOM 809 O O . PRO A 1 104 ? -15.035 -6.352 9.149 1.00 85.75 104 PRO A O 1
ATOM 812 N N . ASP A 1 105 ? -15.344 -4.910 10.852 1.00 83.38 105 ASP A N 1
ATOM 813 C CA . ASP A 1 105 ? -13.946 -4.834 11.286 1.00 83.38 105 ASP A CA 1
ATOM 814 C C . ASP A 1 105 ? -12.931 -4.692 10.131 1.00 83.38 105 ASP A C 1
ATOM 816 O O . ASP A 1 105 ? -11.900 -5.365 10.055 1.00 83.38 105 ASP A O 1
ATOM 820 N N . ALA A 1 106 ? -13.230 -3.772 9.207 1.00 79.62 106 ALA A N 1
ATOM 821 C CA . ALA A 1 106 ? -12.428 -3.525 8.012 1.00 79.62 106 ALA A CA 1
ATOM 822 C C . ALA A 1 106 ? -10.930 -3.316 8.305 1.00 79.62 106 ALA A C 1
ATOM 824 O O . ALA A 1 106 ? -10.093 -3.655 7.476 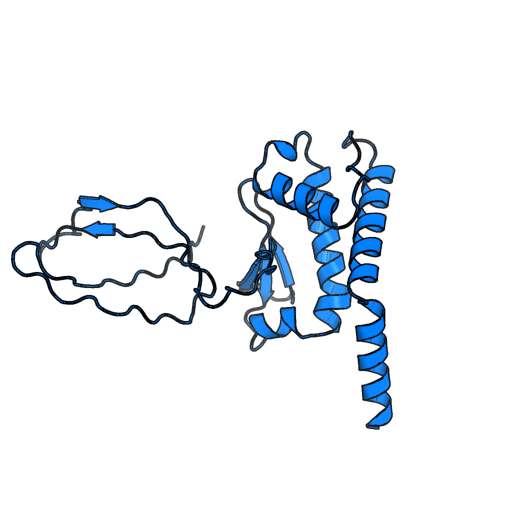1.00 79.62 106 ALA A O 1
ATOM 825 N N . ARG A 1 107 ? -10.568 -2.764 9.475 1.00 74.44 107 ARG A N 1
ATOM 826 C CA . ARG A 1 107 ? -9.163 -2.539 9.857 1.00 74.44 107 ARG A CA 1
ATOM 827 C C . ARG A 1 107 ? -8.413 -3.839 10.125 1.00 74.44 107 ARG A C 1
ATOM 829 O O . ARG A 1 107 ? -7.242 -3.921 9.753 1.00 74.44 107 ARG A O 1
ATOM 836 N N . THR A 1 108 ? -9.042 -4.800 10.790 1.00 77.31 108 THR A N 1
ATOM 837 C CA . THR A 1 108 ? -8.443 -6.116 11.017 1.00 77.31 108 THR A CA 1
ATOM 838 C C . THR A 1 108 ? -8.449 -6.903 9.719 1.00 77.31 108 THR A C 1
ATOM 840 O O . THR A 1 108 ? -7.402 -7.393 9.313 1.00 77.31 108 THR A O 1
ATOM 843 N N . TRP A 1 109 ? -9.585 -6.914 9.014 1.00 84.00 109 TRP A N 1
ATOM 844 C CA . TRP A 1 109 ? -9.759 -7.660 7.769 1.00 84.00 109 TRP A CA 1
ATOM 845 C C . TRP A 1 109 ? -8.653 -7.372 6.744 1.00 84.00 109 TRP A C 1
ATOM 847 O O . TRP A 1 109 ? -7.976 -8.297 6.311 1.00 84.00 109 TRP A O 1
ATOM 857 N N . VAL A 1 110 ? -8.359 -6.102 6.437 1.00 84.56 110 VAL A N 1
ATOM 858 C CA . VAL A 1 110 ? -7.297 -5.756 5.463 1.00 84.56 110 VAL A CA 1
ATOM 859 C C . VAL A 1 110 ? -5.882 -6.190 5.872 1.00 84.56 110 VAL A C 1
ATOM 861 O O . VAL A 1 110 ? -4.981 -6.192 5.038 1.00 84.56 110 VAL A O 1
ATOM 864 N N . ARG A 1 111 ? -5.659 -6.515 7.152 1.00 80.50 111 ARG A N 1
ATOM 865 C CA . ARG A 1 111 ? -4.356 -6.933 7.694 1.00 80.50 111 ARG A CA 1
ATOM 866 C C . ARG A 1 111 ? -4.227 -8.436 7.885 1.00 80.50 111 ARG A C 1
ATOM 868 O O . ARG A 1 111 ? -3.104 -8.911 8.033 1.00 80.50 111 ARG A O 1
ATOM 875 N N . THR A 1 112 ? -5.341 -9.159 7.945 1.00 82.88 112 THR A N 1
ATOM 876 C CA . THR A 1 112 ? -5.358 -10.584 8.297 1.00 82.88 112 THR A CA 1
ATOM 877 C C . THR A 1 112 ? -5.933 -11.467 7.203 1.00 82.88 112 THR A C 1
ATOM 879 O O . THR A 1 112 ? -5.582 -12.642 7.147 1.00 82.88 112 THR A O 1
ATOM 882 N N . ASP A 1 113 ? -6.783 -10.928 6.329 1.00 89.25 113 ASP A N 1
ATOM 883 C CA . ASP A 1 113 ? -7.413 -11.688 5.258 1.00 89.25 113 ASP A CA 1
ATOM 884 C C . ASP A 1 113 ? -6.382 -12.078 4.184 1.00 89.25 113 ASP A C 1
ATOM 886 O O . ASP A 1 113 ? -5.781 -11.194 3.560 1.00 89.25 113 ASP A O 1
ATOM 890 N N . PRO A 1 114 ? -6.159 -13.385 3.941 1.00 90.06 114 PRO A N 1
ATOM 891 C CA . PRO A 1 114 ? -5.157 -13.832 2.979 1.00 90.06 114 PRO A CA 1
ATOM 892 C C . PRO A 1 114 ? -5.437 -13.331 1.561 1.00 90.06 114 PRO A C 1
ATOM 894 O O . PRO A 1 114 ? -4.505 -12.956 0.857 1.00 90.06 114 PRO A O 1
ATOM 897 N N . VAL A 1 115 ? -6.708 -13.262 1.147 1.00 93.44 115 VAL A N 1
ATOM 898 C CA . VAL A 1 115 ? -7.093 -12.788 -0.192 1.00 93.44 115 VAL A CA 1
ATOM 899 C C . VAL A 1 115 ? -6.765 -11.309 -0.347 1.00 93.44 115 VAL A C 1
ATOM 901 O O . VAL A 1 115 ? -6.183 -10.903 -1.356 1.00 93.44 115 VAL A O 1
ATOM 904 N N . PHE A 1 116 ? -7.079 -10.494 0.656 1.00 92.81 116 PHE A N 1
ATOM 905 C CA . PHE A 1 116 ? -6.763 -9.075 0.625 1.00 92.81 116 PHE A CA 1
ATOM 906 C C . PHE A 1 116 ? -5.251 -8.838 0.554 1.00 92.81 116 PHE A C 1
ATOM 908 O O . PHE A 1 116 ? -4.772 -8.117 -0.322 1.00 92.81 116 PHE A O 1
ATOM 915 N N . ILE A 1 117 ? -4.484 -9.471 1.441 1.00 91.06 117 ILE A N 1
ATOM 916 C CA . ILE A 1 117 ? -3.034 -9.261 1.506 1.00 91.06 117 ILE A CA 1
ATOM 917 C C . ILE A 1 117 ? -2.351 -9.780 0.239 1.00 91.06 117 ILE A C 1
ATOM 919 O O . ILE A 1 117 ? -1.460 -9.117 -0.282 1.00 91.06 117 ILE A O 1
ATOM 923 N N . SER A 1 118 ? -2.754 -10.942 -0.271 1.00 93.06 118 SER A N 1
ATOM 924 C CA . SER A 1 118 ? -2.036 -11.585 -1.371 1.00 93.06 118 SER A CA 1
ATOM 925 C C . SER A 1 118 ? -2.490 -11.155 -2.763 1.00 93.06 118 SER A C 1
ATOM 927 O O . SER A 1 118 ? -1.712 -11.294 -3.699 1.00 93.06 118 SER A O 1
ATOM 929 N N . ALA A 1 119 ? -3.711 -10.635 -2.928 1.00 93.00 119 ALA A N 1
ATOM 930 C CA . ALA A 1 119 ? -4.221 -10.212 -4.237 1.00 93.00 119 ALA A CA 1
ATOM 931 C C . ALA A 1 119 ? -4.508 -8.708 -4.317 1.00 93.00 119 ALA A C 1
ATOM 933 O O . ALA A 1 119 ? -4.175 -8.062 -5.311 1.00 93.00 119 ALA A O 1
ATOM 934 N N . VAL A 1 120 ? -5.107 -8.121 -3.277 1.00 95.50 120 VAL A N 1
ATOM 935 C CA . VAL A 1 120 ? -5.501 -6.704 -3.305 1.00 95.50 120 VAL A CA 1
ATOM 936 C C . VAL A 1 120 ? -4.311 -5.786 -3.044 1.00 95.50 120 VAL A C 1
ATOM 938 O O . VAL A 1 120 ? -4.162 -4.777 -3.733 1.00 95.50 120 VAL A O 1
ATOM 941 N N . LEU A 1 121 ? -3.434 -6.128 -2.097 1.00 93.69 121 LEU A N 1
ATOM 942 C CA . LEU A 1 121 ? -2.271 -5.298 -1.780 1.00 93.69 121 LEU A CA 1
ATOM 943 C C . LEU A 1 121 ? -1.304 -5.132 -2.973 1.00 93.69 121 LEU A C 1
ATOM 945 O O . LEU A 1 121 ? -0.959 -3.985 -3.255 1.00 93.69 121 LEU A O 1
ATOM 949 N N . PRO A 1 122 ? -0.942 -6.180 -3.745 1.00 96.19 122 PRO A N 1
ATOM 950 C CA . PRO A 1 122 ? -0.182 -6.012 -4.989 1.00 96.19 122 PRO A CA 1
ATOM 951 C C . PRO A 1 122 ? -0.843 -5.059 -5.992 1.00 96.19 122 PRO A C 1
ATOM 953 O O . PRO A 1 122 ? -0.174 -4.216 -6.584 1.00 96.19 122 PRO A O 1
ATOM 956 N N . ALA A 1 123 ? -2.170 -5.128 -6.140 1.00 97.12 123 ALA A N 1
ATOM 957 C CA . ALA A 1 123 ? -2.908 -4.235 -7.030 1.00 97.12 123 ALA A CA 1
ATOM 958 C C . ALA A 1 123 ? -2.908 -2.775 -6.542 1.00 97.12 123 ALA A C 1
ATOM 960 O O . ALA A 1 123 ? -2.898 -1.851 -7.357 1.00 97.12 123 ALA A O 1
ATOM 961 N N . ILE A 1 124 ? -2.912 -2.553 -5.223 1.00 96.69 124 ILE A N 1
ATOM 962 C CA . ILE A 1 124 ? -2.754 -1.218 -4.633 1.00 96.69 124 ILE A CA 1
ATOM 963 C C . ILE A 1 124 ? -1.352 -0.679 -4.920 1.00 96.69 124 ILE A C 1
ATOM 965 O O . ILE A 1 124 ? -1.234 0.459 -5.364 1.00 96.69 124 ILE A O 1
ATOM 969 N N . LEU A 1 125 ? -0.310 -1.490 -4.709 1.00 96.44 125 LEU A N 1
ATOM 970 C CA . LEU A 1 125 ? 1.073 -1.100 -4.997 1.00 96.44 125 LEU A CA 1
ATOM 971 C C . LEU A 1 125 ? 1.242 -0.711 -6.466 1.00 96.44 125 LEU A C 1
ATOM 973 O O . LEU A 1 125 ? 1.796 0.347 -6.743 1.00 96.44 125 LEU A O 1
ATOM 977 N N . TYR A 1 126 ? 0.689 -1.506 -7.387 1.00 97.50 126 TYR A N 1
ATOM 978 C CA . TYR A 1 126 ? 0.697 -1.176 -8.811 1.00 97.50 126 TYR A CA 1
ATOM 979 C C . TYR A 1 126 ? 0.120 0.221 -9.067 1.00 97.50 126 TYR A C 1
ATOM 981 O O . TYR A 1 126 ? 0.763 1.043 -9.706 1.00 97.50 126 TYR A O 1
ATOM 989 N N . GLN A 1 127 ? -1.080 0.507 -8.546 1.00 97.25 127 GLN A N 1
ATOM 990 C CA . GLN A 1 127 ? -1.746 1.795 -8.770 1.00 97.25 127 GLN A CA 1
ATOM 991 C C . GLN A 1 127 ? -0.978 2.970 -8.162 1.00 97.25 127 GLN A C 1
ATOM 993 O O . GLN A 1 127 ? -0.935 4.037 -8.765 1.00 97.25 127 GLN A O 1
ATOM 998 N N . VAL A 1 128 ? -0.369 2.784 -6.987 1.00 96.38 128 VAL A N 1
ATOM 999 C CA . VAL A 1 128 ? 0.468 3.821 -6.375 1.00 96.38 128 VAL A CA 1
ATOM 1000 C C . VAL A 1 128 ? 1.686 4.110 -7.247 1.00 96.38 128 VAL A C 1
ATOM 1002 O O . VAL A 1 128 ? 1.957 5.272 -7.530 1.00 96.38 128 VAL A O 1
ATOM 1005 N N . PHE A 1 129 ? 2.415 3.083 -7.689 1.00 96.12 129 PHE A N 1
ATOM 1006 C CA . PHE A 1 129 ? 3.624 3.303 -8.482 1.00 96.12 129 PHE A CA 1
ATOM 1007 C C . PHE A 1 129 ? 3.343 3.757 -9.909 1.00 96.12 129 PHE A C 1
ATOM 1009 O O . PHE A 1 129 ? 4.145 4.509 -10.453 1.00 96.12 129 PHE A O 1
ATOM 1016 N N . ASP A 1 130 ? 2.218 3.364 -10.505 1.00 94.88 130 ASP A N 1
ATOM 1017 C CA . ASP A 1 130 ? 1.814 3.900 -11.805 1.00 94.88 130 ASP A CA 1
ATOM 1018 C C . ASP A 1 130 ? 1.543 5.408 -11.713 1.00 94.88 130 ASP A C 1
ATOM 1020 O O . ASP A 1 130 ? 1.978 6.147 -12.591 1.00 94.88 130 ASP A O 1
ATOM 1024 N N . ASP A 1 131 ? 0.933 5.888 -10.621 1.00 93.38 131 ASP A N 1
ATOM 1025 C CA . ASP A 1 131 ? 0.757 7.325 -10.376 1.00 93.38 131 ASP A CA 1
ATOM 1026 C C . ASP A 1 131 ? 2.094 8.030 -10.097 1.00 93.38 131 ASP A C 1
ATOM 1028 O O . ASP A 1 131 ? 2.427 8.989 -10.788 1.00 93.38 131 ASP A O 1
ATOM 1032 N N . VAL A 1 132 ? 2.907 7.508 -9.164 1.00 93.38 132 VAL A N 1
ATOM 1033 C CA . VAL A 1 132 ? 4.224 8.072 -8.799 1.00 93.38 132 VAL A CA 1
ATOM 1034 C C . VAL A 1 132 ? 5.132 8.216 -10.022 1.00 93.38 132 VAL A C 1
ATOM 1036 O O . VAL A 1 132 ? 5.753 9.256 -10.212 1.00 93.38 132 VAL A O 1
ATOM 1039 N N . LEU A 1 133 ? 5.221 7.180 -10.858 1.00 92.50 133 LEU A N 1
ATOM 1040 C CA . LEU A 1 133 ? 6.122 7.146 -12.013 1.00 92.50 133 LEU A CA 1
ATOM 1041 C C . LEU A 1 133 ? 5.531 7.804 -13.270 1.00 92.50 133 LEU A C 1
ATOM 1043 O O . LEU A 1 133 ? 6.205 7.867 -14.297 1.00 92.50 133 LEU A O 1
ATOM 1047 N N . SER A 1 134 ? 4.285 8.275 -13.210 1.00 90.69 134 SER A N 1
ATOM 1048 C CA . SER A 1 134 ? 3.692 9.113 -14.259 1.00 90.69 134 SER A CA 1
ATOM 1049 C C . SER A 1 134 ? 3.936 10.608 -14.029 1.00 90.69 134 SER A C 1
ATOM 1051 O O . SER A 1 134 ? 3.589 11.410 -14.891 1.00 90.69 134 SER A O 1
ATOM 1053 N N . GLN A 1 135 ? 4.516 10.993 -12.888 1.00 89.25 135 GLN A N 1
ATOM 1054 C CA . GLN A 1 135 ? 4.878 12.379 -12.584 1.00 89.25 135 GLN A CA 1
ATOM 1055 C C . GLN A 1 135 ? 6.292 12.699 -13.075 1.00 89.25 135 GLN A C 1
ATOM 1057 O O . GLN A 1 135 ? 7.181 11.852 -13.001 1.00 89.25 135 GLN A O 1
ATOM 1062 N N . ASP A 1 136 ? 6.522 13.944 -13.494 1.00 86.31 136 ASP A N 1
ATOM 1063 C CA . ASP A 1 136 ? 7.834 14.386 -13.993 1.00 86.31 136 ASP A CA 1
ATOM 1064 C C . ASP A 1 136 ? 8.894 14.473 -12.878 1.00 86.31 136 ASP A C 1
ATOM 1066 O O . ASP A 1 136 ? 10.058 14.133 -13.089 1.00 86.31 136 ASP A O 1
ATOM 1070 N N . SER A 1 137 ? 8.486 14.887 -11.672 1.00 87.50 137 SER A N 1
ATOM 1071 C CA . SER A 1 137 ? 9.379 15.081 -10.518 1.00 87.50 137 SER A CA 1
ATOM 1072 C C . SER A 1 137 ? 8.814 14.473 -9.225 1.00 87.50 137 SER A C 1
ATOM 1074 O O . SER A 1 137 ? 8.533 15.195 -8.263 1.00 87.50 137 SER A O 1
ATOM 1076 N N . PRO A 1 138 ? 8.663 13.139 -9.127 1.00 88.06 138 PRO A N 1
ATOM 1077 C CA . PRO A 1 138 ? 8.089 12.513 -7.936 1.00 88.06 138 PRO A CA 1
ATOM 1078 C C . PRO A 1 138 ? 8.945 12.719 -6.678 1.00 88.06 138 PRO A C 1
ATOM 1080 O O . PRO A 1 138 ? 8.439 12.686 -5.563 1.00 88.06 138 PRO A O 1
ATOM 1083 N N . GLN A 1 139 ? 10.242 12.994 -6.830 1.00 87.75 139 GLN A N 1
ATOM 1084 C CA . GLN A 1 139 ? 11.147 13.273 -5.709 1.00 87.75 139 GLN A CA 1
ATOM 1085 C C . GLN A 1 139 ? 10.841 14.598 -4.991 1.00 87.75 139 GLN A C 1
ATOM 1087 O O . GLN A 1 139 ? 11.192 14.748 -3.818 1.00 87.75 139 GLN A O 1
ATOM 1092 N N . ASP A 1 140 ? 10.180 15.538 -5.675 1.00 89.12 140 ASP A N 1
ATOM 1093 C CA . ASP A 1 140 ? 9.819 16.849 -5.124 1.00 89.12 140 ASP A CA 1
ATOM 1094 C C . ASP A 1 140 ? 8.524 16.785 -4.299 1.00 89.12 140 ASP A C 1
ATOM 1096 O O . ASP A 1 140 ? 8.253 17.666 -3.482 1.00 89.12 140 ASP A O 1
ATOM 1100 N N . THR A 1 141 ? 7.744 15.712 -4.461 1.00 87.06 141 THR A N 1
ATOM 1101 C CA . THR A 1 141 ? 6.521 15.472 -3.695 1.00 87.06 141 THR A CA 1
ATOM 1102 C C . THR A 1 141 ? 6.824 14.572 -2.491 1.00 87.06 141 THR A C 1
ATOM 1104 O O . THR A 1 141 ? 7.171 13.403 -2.678 1.00 87.06 141 THR A O 1
ATOM 1107 N N . PRO A 1 142 ? 6.656 15.049 -1.239 1.00 86.88 142 PRO A N 1
ATOM 1108 C CA . PRO A 1 142 ? 7.097 14.315 -0.050 1.00 86.88 142 PRO A CA 1
ATOM 1109 C C . PRO A 1 142 ? 6.560 12.885 0.048 1.00 86.88 142 PRO A C 1
ATOM 1111 O O . PRO A 1 142 ? 7.318 11.961 0.323 1.00 86.88 142 PRO A O 1
ATOM 1114 N N . TRP A 1 143 ? 5.267 12.684 -0.228 1.00 86.56 143 TRP A N 1
ATOM 1115 C CA . TRP A 1 143 ? 4.672 11.354 -0.120 1.00 86.56 143 TRP A CA 1
ATOM 1116 C C . TRP A 1 143 ? 5.221 10.400 -1.185 1.00 86.56 143 TRP A C 1
ATOM 1118 O O . TRP A 1 143 ? 5.485 9.244 -0.877 1.00 86.56 143 TRP A O 1
ATOM 1128 N N . MET A 1 144 ? 5.439 10.870 -2.415 1.00 92.38 144 MET A N 1
ATOM 1129 C CA . MET A 1 144 ? 5.988 10.061 -3.509 1.00 92.38 144 MET A CA 1
ATOM 1130 C C . MET A 1 144 ? 7.441 9.668 -3.227 1.00 92.38 144 MET A C 1
ATOM 1132 O O . MET A 1 144 ? 7.820 8.514 -3.427 1.00 92.38 144 MET A O 1
ATOM 1136 N N . LYS A 1 145 ? 8.236 10.595 -2.677 1.00 90.75 145 LYS A N 1
ATOM 1137 C CA . LYS A 1 145 ? 9.596 10.317 -2.207 1.00 90.75 145 LYS A CA 1
ATOM 1138 C C . LYS A 1 145 ? 9.629 9.184 -1.177 1.00 90.75 145 LYS A C 1
ATOM 1140 O O . LYS A 1 145 ? 10.466 8.290 -1.300 1.00 90.75 145 LYS A O 1
ATOM 1145 N N . ASP A 1 146 ? 8.705 9.172 -0.216 1.00 89.12 146 ASP A N 1
ATOM 1146 C CA . ASP A 1 146 ? 8.609 8.090 0.775 1.00 89.12 146 ASP A CA 1
ATOM 1147 C C . ASP A 1 146 ? 8.342 6.725 0.112 1.00 89.12 146 ASP A C 1
ATOM 1149 O O . ASP A 1 146 ? 8.928 5.714 0.505 1.00 89.12 146 ASP A O 1
ATOM 1153 N N . TRP A 1 147 ? 7.507 6.683 -0.932 1.00 93.69 147 TRP A N 1
ATOM 1154 C CA . TRP A 1 147 ? 7.263 5.461 -1.708 1.00 93.69 147 TRP A CA 1
ATOM 1155 C C . TRP A 1 147 ? 8.485 5.007 -2.502 1.00 93.69 147 TRP A C 1
ATOM 1157 O O . TRP A 1 147 ? 8.762 3.809 -2.550 1.00 93.69 147 TRP A O 1
ATOM 1167 N N . ILE A 1 148 ? 9.254 5.930 -3.082 1.00 93.94 148 ILE A N 1
ATOM 1168 C CA . ILE A 1 148 ? 10.497 5.583 -3.784 1.00 93.94 148 ILE A CA 1
ATOM 1169 C C . ILE A 1 148 ? 11.541 5.043 -2.799 1.00 93.94 148 ILE A C 1
ATOM 1171 O O . ILE A 1 148 ? 12.189 4.037 -3.085 1.00 93.94 148 ILE A O 1
ATOM 1175 N N . MET A 1 149 ? 11.661 5.644 -1.612 1.00 91.50 149 MET A N 1
ATOM 1176 C CA . MET A 1 149 ? 12.526 5.126 -0.545 1.00 91.50 149 MET A CA 1
ATOM 1177 C C . MET A 1 149 ? 12.094 3.729 -0.083 1.00 91.50 149 MET A C 1
ATOM 1179 O O . MET A 1 149 ? 12.932 2.860 0.158 1.00 91.50 149 MET A O 1
ATOM 1183 N N . TRP A 1 150 ? 10.786 3.482 0.012 1.00 93.31 150 TRP A N 1
ATOM 1184 C CA . TRP A 1 150 ? 10.272 2.146 0.295 1.00 93.31 150 TRP A CA 1
ATOM 1185 C C . TRP A 1 150 ? 10.612 1.154 -0.823 1.00 93.31 150 TRP A C 1
ATOM 1187 O O . TRP A 1 150 ? 11.061 0.048 -0.522 1.00 93.31 150 TRP A O 1
ATOM 1197 N N . ALA A 1 151 ? 10.470 1.538 -2.093 1.00 94.62 151 ALA A N 1
ATOM 1198 C CA . ALA A 1 151 ? 10.819 0.673 -3.217 1.00 94.62 151 ALA A CA 1
ATOM 1199 C C . ALA A 1 151 ? 12.305 0.289 -3.214 1.00 94.62 151 ALA A C 1
ATOM 1201 O O . ALA A 1 151 ? 12.615 -0.880 -3.425 1.00 94.62 151 ALA A O 1
ATOM 1202 N N . ASP A 1 152 ? 13.209 1.219 -2.891 1.00 93.25 152 ASP A N 1
ATOM 1203 C CA . ASP A 1 152 ? 14.644 0.926 -2.745 1.00 93.25 152 ASP A CA 1
ATOM 1204 C C . ASP A 1 152 ? 14.913 -0.090 -1.619 1.00 93.25 152 ASP A C 1
ATOM 1206 O O . ASP A 1 152 ? 15.755 -0.974 -1.753 1.00 93.25 152 ASP A O 1
ATOM 1210 N N . SER A 1 153 ? 14.119 -0.067 -0.541 1.00 90.81 153 SER A N 1
ATOM 1211 C CA . SER A 1 153 ? 14.208 -1.090 0.513 1.00 90.81 153 SER A CA 1
ATOM 1212 C C . SER A 1 153 ? 13.752 -2.488 0.056 1.00 90.81 153 SER A C 1
ATOM 1214 O O . SER A 1 153 ? 14.189 -3.501 0.619 1.00 90.81 153 SER A O 1
ATOM 1216 N N . VAL A 1 154 ? 12.875 -2.560 -0.954 1.00 91.94 154 VAL A N 1
ATOM 1217 C CA . VAL A 1 154 ? 12.355 -3.807 -1.539 1.00 91.94 154 VAL A CA 1
ATOM 1218 C C . VAL A 1 154 ? 13.271 -4.324 -2.647 1.00 91.94 154 VAL A C 1
ATOM 1220 O O . VAL A 1 154 ? 13.558 -5.520 -2.675 1.00 91.94 154 VAL A O 1
ATOM 1223 N N . MET A 1 155 ? 13.769 -3.436 -3.507 1.00 95.56 155 MET A N 1
ATOM 1224 C CA . MET A 1 155 ? 14.673 -3.734 -4.617 1.00 95.56 155 MET A CA 1
ATOM 1225 C C . MET A 1 155 ? 15.957 -2.882 -4.558 1.00 95.56 155 MET A C 1
ATOM 1227 O O . MET A 1 155 ? 16.140 -1.990 -5.393 1.00 95.56 155 MET A O 1
ATOM 1231 N N . PRO A 1 156 ? 16.882 -3.165 -3.621 1.00 93.00 156 PRO A N 1
ATOM 1232 C CA . PRO A 1 156 ? 18.099 -2.374 -3.472 1.00 93.00 156 PRO A CA 1
ATOM 1233 C C . PRO A 1 156 ? 18.916 -2.319 -4.764 1.00 93.00 156 PRO A C 1
ATOM 1235 O O . PRO A 1 156 ? 19.210 -3.352 -5.372 1.00 93.00 156 PRO A O 1
ATOM 1238 N N . GLY A 1 157 ? 19.301 -1.110 -5.177 1.00 91.31 157 GLY A N 1
ATOM 1239 C CA . GLY A 1 157 ? 20.129 -0.901 -6.369 1.00 91.31 157 GLY A CA 1
ATOM 1240 C C . GLY A 1 157 ? 19.386 -1.016 -7.705 1.00 91.31 157 GLY A C 1
ATOM 1241 O O . GLY A 1 157 ? 20.035 -1.015 -8.751 1.00 91.31 157 GLY A O 1
ATOM 1242 N N . LYS A 1 158 ? 18.048 -1.088 -7.695 1.00 92.88 158 LYS A N 1
ATOM 1243 C CA . LYS A 1 158 ? 17.204 -1.015 -8.898 1.00 92.88 158 LYS A CA 1
ATOM 1244 C C . LYS A 1 158 ? 16.367 0.273 -8.890 1.00 92.88 158 LYS A C 1
ATOM 1246 O O . LYS A 1 158 ? 15.175 0.218 -8.578 1.00 92.88 158 LYS A O 1
ATOM 1251 N N . PRO A 1 159 ? 16.959 1.438 -9.211 1.00 90.94 159 PRO A N 1
ATOM 1252 C CA . PRO A 1 159 ? 16.220 2.696 -9.215 1.00 90.94 159 PRO A CA 1
ATOM 1253 C C . PRO A 1 159 ? 15.073 2.668 -10.241 1.00 90.94 159 PRO A C 1
ATOM 1255 O O . PRO A 1 159 ? 15.162 1.923 -11.223 1.00 90.94 159 PRO A O 1
ATOM 1258 N N . PRO A 1 160 ? 14.009 3.466 -10.036 1.00 90.88 160 PRO A N 1
ATOM 1259 C CA . PRO A 1 160 ? 12.956 3.622 -11.032 1.00 90.88 160 PRO A CA 1
ATOM 1260 C C . PRO A 1 160 ? 13.503 4.209 -12.348 1.00 90.88 160 PRO A C 1
ATOM 1262 O O . PRO A 1 160 ? 14.530 4.898 -12.323 1.00 90.88 160 PRO A O 1
ATOM 1265 N N . PRO A 1 161 ? 12.835 3.964 -13.492 1.00 87.81 161 PRO A N 1
ATOM 1266 C CA . PRO A 1 161 ? 13.209 4.554 -14.777 1.00 87.81 161 PRO A CA 1
ATOM 1267 C C . PRO A 1 161 ? 13.276 6.085 -14.705 1.00 87.81 161 PRO A C 1
ATOM 1269 O O . PRO A 1 161 ? 12.479 6.718 -14.018 1.00 87.81 161 PRO A O 1
ATOM 1272 N N . ALA A 1 162 ? 14.235 6.681 -15.419 1.00 74.81 162 ALA A N 1
ATOM 1273 C CA . ALA A 1 162 ? 14.502 8.121 -15.359 1.00 74.81 162 ALA A CA 1
ATOM 1274 C C . ALA A 1 162 ? 13.530 8.980 -16.192 1.00 74.81 162 ALA A C 1
ATOM 1276 O O . ALA A 1 162 ? 13.499 10.193 -16.008 1.00 74.81 162 ALA A O 1
ATOM 1277 N N . SER A 1 163 ? 12.779 8.371 -17.115 1.00 68.56 163 SER A N 1
ATOM 1278 C CA . SER A 1 163 ? 11.839 9.051 -18.012 1.00 68.56 163 SER A CA 1
ATOM 1279 C C . SER A 1 163 ? 10.427 8.491 -17.851 1.00 68.56 163 SER A C 1
ATOM 1281 O O . SER A 1 163 ? 10.234 7.274 -17.839 1.00 68.56 163 SER A O 1
ATOM 1283 N N . SER A 1 164 ? 9.438 9.383 -17.776 1.00 64.75 164 SER A N 1
ATOM 1284 C CA . SER A 1 164 ? 8.007 9.057 -17.749 1.00 64.75 164 SER A CA 1
ATOM 1285 C C . SER A 1 164 ? 7.470 8.567 -19.110 1.00 64.75 164 SER A C 1
ATOM 1287 O O . SER A 1 164 ? 6.413 7.925 -19.150 1.00 64.75 164 SER A O 1
ATOM 1289 N N . ASP A 1 165 ? 8.213 8.789 -20.206 1.00 64.19 165 ASP A N 1
ATOM 1290 C CA . ASP A 1 165 ? 7.799 8.483 -21.588 1.00 64.19 165 ASP A CA 1
ATOM 1291 C C . ASP A 1 165 ? 7.961 6.999 -21.979 1.00 64.19 165 ASP A C 1
ATOM 1293 O O . ASP A 1 165 ? 7.339 6.518 -22.931 1.00 64.19 165 ASP A O 1
ATOM 1297 N N . GLU A 1 166 ? 8.753 6.228 -21.231 1.00 76.69 166 GLU A N 1
ATOM 1298 C CA . GLU A 1 166 ? 8.999 4.805 -21.494 1.00 76.69 166 GLU A CA 1
ATOM 1299 C C . GLU A 1 166 ? 7.983 3.929 -20.744 1.00 76.69 166 GLU A C 1
ATOM 1301 O O . GLU A 1 166 ? 8.304 3.200 -19.806 1.00 76.69 166 GLU A O 1
ATOM 1306 N N . VAL A 1 167 ? 6.714 3.988 -21.168 1.00 80.19 167 VAL A N 1
ATOM 1307 C CA . VAL A 1 167 ? 5.590 3.270 -20.521 1.00 80.19 167 VAL A CA 1
ATOM 1308 C C . VAL A 1 167 ? 5.876 1.771 -20.334 1.00 80.19 167 VAL A C 1
ATOM 1310 O O . VAL A 1 167 ? 5.475 1.180 -19.329 1.00 80.19 167 VAL A O 1
ATOM 1313 N N . GLY A 1 168 ? 6.581 1.150 -21.287 1.00 84.38 168 GLY A N 1
ATOM 1314 C CA . GLY A 1 168 ? 6.990 -0.254 -21.204 1.00 84.38 168 GLY A CA 1
ATOM 1315 C C . GLY A 1 168 ? 7.973 -0.526 -20.063 1.00 84.38 168 GLY A C 1
ATOM 1316 O O . GLY A 1 168 ? 7.778 -1.480 -19.307 1.00 84.38 168 GLY A O 1
ATOM 1317 N N . ASP A 1 169 ? 8.977 0.335 -19.897 1.00 88.69 169 ASP A N 1
ATOM 1318 C CA . ASP A 1 169 ? 9.997 0.193 -18.857 1.00 88.69 169 ASP A CA 1
ATOM 1319 C C . ASP A 1 169 ? 9.441 0.541 -17.474 1.00 88.69 169 ASP A C 1
ATOM 1321 O O . ASP A 1 169 ? 9.720 -0.179 -16.513 1.00 88.69 169 ASP A O 1
ATOM 1325 N N . ARG A 1 170 ? 8.550 1.544 -17.379 1.00 91.25 170 ARG A N 1
ATOM 1326 C CA . ARG A 1 170 ? 7.772 1.816 -16.157 1.00 91.25 170 ARG A CA 1
ATOM 1327 C C . ARG A 1 170 ? 7.008 0.575 -15.720 1.00 91.25 170 ARG A C 1
ATOM 1329 O O . ARG A 1 170 ? 7.160 0.122 -14.588 1.00 91.25 170 ARG A O 1
ATOM 1336 N N . ARG A 1 171 ? 6.192 0.015 -16.614 1.00 93.94 171 ARG A N 1
ATOM 1337 C CA . ARG A 1 171 ? 5.355 -1.143 -16.296 1.00 93.94 171 ARG A CA 1
ATOM 1338 C C . ARG A 1 171 ? 6.193 -2.331 -15.834 1.00 93.94 171 ARG A C 1
ATOM 1340 O O . ARG A 1 171 ? 5.872 -2.932 -14.816 1.00 93.94 171 ARG A O 1
ATOM 1347 N N . ARG A 1 172 ? 7.269 -2.642 -16.557 1.00 94.69 172 ARG A N 1
ATOM 1348 C CA . ARG A 1 172 ? 8.159 -3.751 -16.211 1.00 94.69 172 ARG A CA 1
ATOM 1349 C C . ARG A 1 172 ? 8.819 -3.550 -14.850 1.00 94.69 172 ARG A C 1
ATOM 1351 O O . ARG A 1 172 ? 8.888 -4.488 -14.068 1.00 94.69 172 ARG A O 1
ATOM 1358 N N . TRP A 1 173 ? 9.265 -2.333 -14.547 1.00 96.25 173 TRP A N 1
ATOM 1359 C CA . TRP A 1 173 ? 9.849 -2.027 -13.244 1.00 96.25 173 TRP A CA 1
ATOM 1360 C C . TRP A 1 173 ? 8.828 -2.178 -12.103 1.00 96.25 173 TRP A C 1
ATOM 1362 O O . TRP A 1 173 ? 9.163 -2.711 -11.047 1.00 96.25 173 TRP A O 1
ATOM 1372 N N . ILE A 1 174 ? 7.571 -1.762 -12.317 1.00 97.25 174 ILE A N 1
ATOM 1373 C CA . ILE A 1 174 ? 6.483 -1.959 -11.343 1.00 97.25 174 ILE A CA 1
ATOM 1374 C C . ILE A 1 174 ? 6.196 -3.454 -11.143 1.00 97.25 174 ILE A C 1
ATOM 1376 O O . ILE A 1 174 ? 6.028 -3.891 -10.005 1.00 97.25 174 ILE A O 1
ATOM 1380 N N . GLU A 1 175 ? 6.154 -4.240 -12.222 1.00 97.31 175 GLU A N 1
ATOM 1381 C CA . GLU A 1 175 ? 5.980 -5.698 -12.156 1.00 97.31 175 GLU A CA 1
ATOM 1382 C C . GLU A 1 175 ? 7.127 -6.353 -11.358 1.00 97.31 175 GLU A C 1
ATOM 1384 O O . GLU A 1 175 ? 6.856 -7.076 -10.400 1.00 97.31 175 GLU A O 1
ATOM 1389 N N . ASP A 1 176 ? 8.389 -5.996 -11.628 1.00 97.94 176 ASP A N 1
ATOM 1390 C CA . ASP A 1 176 ? 9.559 -6.481 -10.875 1.00 97.94 176 ASP A CA 1
ATOM 1391 C C . ASP A 1 176 ? 9.496 -6.109 -9.375 1.00 97.94 176 ASP A C 1
ATOM 1393 O O . ASP A 1 176 ? 9.876 -6.908 -8.506 1.00 97.94 176 ASP A O 1
ATOM 1397 N N . LEU A 1 177 ? 9.018 -4.899 -9.050 1.00 97.88 177 LEU A N 1
ATOM 1398 C CA . LEU A 1 177 ? 8.826 -4.438 -7.670 1.00 97.88 177 LEU A CA 1
ATOM 1399 C C . LEU A 1 177 ? 7.773 -5.275 -6.946 1.00 97.88 177 LEU A C 1
ATOM 1401 O O . LEU A 1 177 ? 7.985 -5.691 -5.803 1.00 97.88 177 LEU A O 1
ATOM 1405 N N . ILE A 1 178 ? 6.643 -5.519 -7.609 1.00 97.88 178 ILE A N 1
ATOM 1406 C CA . ILE A 1 178 ? 5.549 -6.323 -7.070 1.00 97.88 178 ILE A CA 1
ATOM 1407 C C . ILE A 1 178 ? 6.003 -7.763 -6.870 1.00 97.88 178 ILE A C 1
ATOM 1409 O O . ILE A 1 178 ? 5.745 -8.314 -5.801 1.00 97.88 178 ILE A O 1
ATOM 1413 N N . ASP A 1 179 ? 6.713 -8.353 -7.828 1.00 97.75 179 ASP A N 1
ATOM 1414 C CA . ASP A 1 179 ? 7.241 -9.713 -7.711 1.00 97.75 179 ASP A CA 1
ATOM 1415 C C . ASP A 1 179 ? 8.216 -9.826 -6.536 1.00 97.75 179 ASP A C 1
ATOM 1417 O O . ASP A 1 179 ? 8.088 -10.726 -5.702 1.00 97.75 179 ASP A O 1
ATOM 1421 N N . SER A 1 180 ? 9.126 -8.858 -6.394 1.00 97.12 180 SER A N 1
ATOM 1422 C CA . SER A 1 180 ? 10.072 -8.799 -5.272 1.00 97.12 180 SER A CA 1
ATOM 1423 C C . SER A 1 180 ? 9.352 -8.684 -3.924 1.00 97.12 180 SER A C 1
ATOM 1425 O O . SER A 1 180 ? 9.700 -9.374 -2.962 1.00 97.12 180 SER A O 1
ATOM 1427 N N . PHE A 1 181 ? 8.313 -7.849 -3.846 1.00 95.12 181 PHE A N 1
ATOM 1428 C CA . PHE A 1 181 ? 7.468 -7.720 -2.660 1.00 95.12 181 PHE A CA 1
ATOM 1429 C C . PHE A 1 181 ? 6.711 -9.022 -2.352 1.00 95.12 181 PHE A C 1
ATOM 1431 O O . PHE A 1 181 ? 6.748 -9.512 -1.220 1.00 95.12 181 PHE A O 1
ATOM 1438 N N . CYS A 1 182 ? 6.060 -9.616 -3.354 1.00 95.56 182 CYS A N 1
ATOM 1439 C CA . CYS A 1 182 ? 5.284 -10.844 -3.205 1.00 95.56 182 CYS A CA 1
ATOM 1440 C C . CYS A 1 182 ? 6.162 -12.015 -2.760 1.00 95.56 182 CYS A C 1
ATOM 1442 O O . CYS A 1 182 ? 5.775 -12.756 -1.852 1.00 95.56 182 CYS A O 1
ATOM 1444 N N . GLN A 1 183 ? 7.354 -12.145 -3.351 1.00 95.19 183 GLN A N 1
ATOM 1445 C CA . GLN A 1 183 ? 8.339 -13.162 -3.002 1.00 95.19 183 GLN A CA 1
ATOM 1446 C C . GLN A 1 183 ? 8.835 -12.982 -1.567 1.00 95.19 183 GLN A C 1
ATOM 1448 O O . GLN A 1 183 ? 8.836 -13.936 -0.793 1.00 95.19 183 GLN A O 1
ATOM 1453 N N . ARG A 1 184 ? 9.202 -11.754 -1.177 1.00 92.62 184 ARG A N 1
ATOM 1454 C CA . ARG A 1 184 ? 9.693 -11.448 0.175 1.00 92.62 184 ARG A CA 1
ATOM 1455 C C . ARG A 1 184 ? 8.686 -11.796 1.273 1.00 92.62 184 ARG A C 1
ATOM 1457 O O . ARG A 1 184 ? 9.089 -12.110 2.390 1.00 92.62 184 ARG A O 1
ATOM 1464 N N . HIS A 1 185 ? 7.390 -11.722 0.970 1.00 89.25 185 HIS A N 1
ATOM 1465 C CA . HIS A 1 185 ? 6.311 -11.952 1.933 1.00 89.25 185 HIS A CA 1
ATOM 1466 C C . HIS A 1 185 ? 5.550 -13.271 1.742 1.00 89.25 185 HIS A C 1
ATOM 1468 O O . HIS A 1 185 ? 4.579 -13.505 2.473 1.00 89.25 185 HIS A O 1
ATOM 1474 N N . HIS A 1 186 ? 5.995 -14.130 0.816 1.00 92.50 186 HIS A N 1
ATOM 1475 C CA . HIS A 1 186 ? 5.385 -15.433 0.522 1.00 92.50 186 HIS A CA 1
ATOM 1476 C C . HIS A 1 186 ? 3.880 -15.335 0.233 1.00 92.50 186 HIS A C 1
ATOM 1478 O O . HIS A 1 186 ? 3.070 -16.108 0.744 1.00 92.50 186 HIS A O 1
ATOM 1484 N N . LEU A 1 187 ? 3.469 -14.322 -0.537 1.00 92.62 187 LEU A N 1
ATOM 1485 C CA . LEU A 1 187 ? 2.047 -14.004 -0.693 1.00 92.62 187 LEU A CA 1
ATOM 1486 C C . LEU A 1 187 ? 1.261 -15.104 -1.416 1.00 92.62 187 LEU A C 1
ATOM 1488 O O . LEU A 1 187 ? 0.128 -15.391 -1.026 1.00 92.62 187 LEU A O 1
ATOM 1492 N N . SER A 1 188 ? 1.858 -15.746 -2.423 1.00 94.31 188 SER A N 1
ATOM 1493 C CA . SER A 1 188 ? 1.263 -16.905 -3.100 1.00 94.31 188 SER A CA 1
ATOM 1494 C C . SER A 1 188 ? 1.018 -18.061 -2.136 1.00 94.31 188 SER A C 1
ATOM 1496 O O . SER A 1 188 ? -0.064 -18.647 -2.139 1.00 94.31 188 SER A O 1
ATOM 1498 N N . ASP A 1 189 ? 1.997 -18.345 -1.278 1.00 92.88 189 ASP A N 1
ATOM 1499 C CA . ASP A 1 189 ? 1.990 -19.503 -0.384 1.00 92.88 189 ASP A CA 1
ATOM 1500 C C . ASP A 1 189 ? 0.840 -19.382 0.624 1.00 92.88 189 ASP A C 1
ATOM 1502 O O . ASP A 1 189 ? 0.077 -20.323 0.811 1.00 92.88 189 ASP A O 1
ATOM 1506 N N . ARG A 1 190 ? 0.592 -18.168 1.141 1.00 91.25 190 ARG A N 1
ATOM 1507 C CA . ARG A 1 190 ? -0.558 -17.874 2.021 1.00 91.25 190 ARG A CA 1
ATOM 1508 C C . ARG A 1 190 ? -1.905 -18.253 1.405 1.00 91.25 190 ARG A C 1
ATOM 1510 O O . ARG A 1 190 ? -2.799 -18.708 2.116 1.00 91.25 190 ARG A O 1
ATOM 1517 N N . ILE A 1 191 ? -2.077 -18.027 0.101 1.0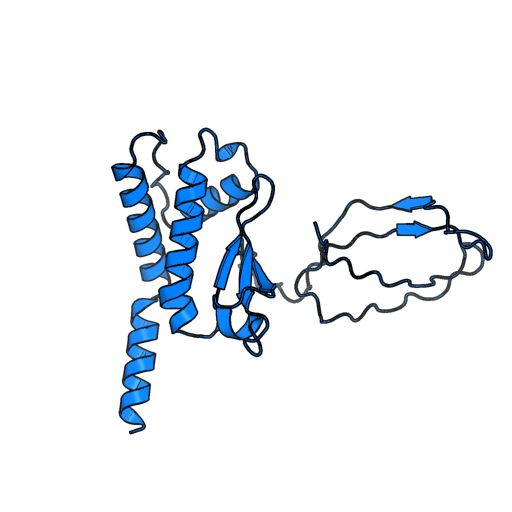0 93.25 191 ILE A N 1
ATOM 1518 C CA . ILE A 1 191 ? -3.317 -18.383 -0.604 1.00 93.25 191 ILE A CA 1
ATOM 1519 C C . ILE A 1 191 ? -3.409 -19.889 -0.794 1.00 93.25 191 ILE A C 1
ATOM 1521 O O . ILE A 1 191 ? -4.475 -20.461 -0.569 1.00 93.25 191 ILE A O 1
ATOM 1525 N N . VAL A 1 192 ? -2.308 -20.525 -1.196 1.00 94.06 192 VAL A N 1
ATOM 1526 C CA . VAL A 1 192 ? -2.253 -21.979 -1.370 1.00 94.06 192 VAL A CA 1
ATOM 1527 C C . VAL A 1 192 ? -2.606 -22.679 -0.060 1.00 94.06 192 VAL A C 1
ATOM 1529 O O . VAL A 1 192 ? -3.492 -23.530 -0.071 1.00 94.06 192 VAL A O 1
ATOM 1532 N N . ASP A 1 193 ? -2.002 -22.265 1.0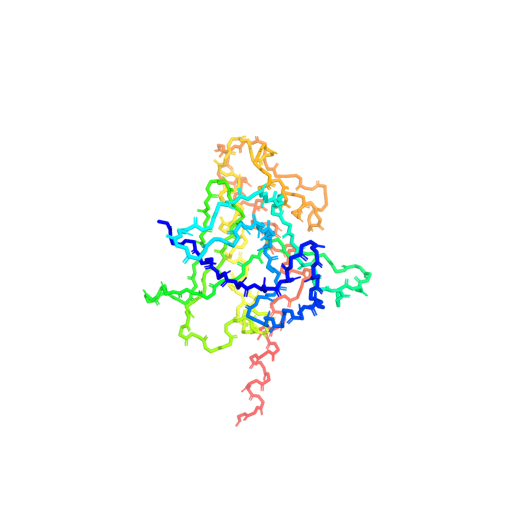53 1.00 91.56 193 ASP A N 1
ATOM 1533 C CA . ASP A 1 193 ? -2.237 -22.819 2.391 1.00 91.56 193 ASP A CA 1
ATOM 1534 C C . ASP A 1 193 ? -3.691 -22.638 2.851 1.00 91.56 193 ASP A C 1
ATOM 1536 O O . ASP A 1 193 ? -4.316 -23.564 3.370 1.00 91.56 193 ASP A O 1
ATOM 1540 N N . MET A 1 194 ? -4.272 -21.456 2.622 1.00 92.62 194 MET A N 1
ATOM 1541 C CA . MET A 1 194 ? -5.678 -21.186 2.940 1.00 92.62 194 MET A CA 1
ATOM 1542 C C . MET A 1 194 ? -6.625 -22.111 2.154 1.00 92.62 194 MET A C 1
ATOM 1544 O O . MET A 1 194 ? -7.603 -22.633 2.704 1.00 92.62 194 MET A O 1
ATOM 1548 N N . LEU A 1 195 ? -6.358 -22.307 0.860 1.00 92.19 195 LEU A N 1
ATOM 1549 C CA . LEU A 1 195 ? -7.204 -23.119 -0.013 1.00 92.19 195 LEU A CA 1
ATOM 1550 C C . LEU A 1 195 ? -7.065 -24.616 0.274 1.00 92.19 195 LEU A C 1
ATOM 1552 O O . LEU A 1 195 ? -8.077 -25.316 0.254 1.00 92.19 195 LEU A O 1
ATOM 1556 N N . THR A 1 196 ? -5.861 -25.109 0.572 1.00 93.12 196 THR A N 1
ATOM 1557 C CA . THR A 1 196 ? -5.654 -26.514 0.953 1.00 93.12 196 THR A CA 1
ATOM 1558 C C . THR A 1 196 ? -6.257 -26.825 2.317 1.00 93.12 196 THR A C 1
ATOM 1560 O O . THR A 1 196 ? -6.953 -27.831 2.434 1.00 93.12 196 THR A O 1
ATOM 1563 N N . ALA A 1 197 ? -6.102 -25.954 3.320 1.00 86.75 197 ALA A N 1
ATOM 1564 C CA . ALA A 1 197 ? -6.752 -26.133 4.622 1.00 86.75 197 ALA A CA 1
ATOM 1565 C C . ALA A 1 197 ? -8.283 -26.251 4.485 1.00 86.75 197 ALA A C 1
ATOM 1567 O O . ALA A 1 197 ? -8.900 -27.158 5.038 1.00 86.75 197 ALA A O 1
ATOM 1568 N N . SER A 1 198 ? -8.886 -25.412 3.637 1.00 80.06 198 SER A N 1
ATOM 1569 C CA . SER A 1 198 ? -10.331 -25.433 3.362 1.00 80.06 198 SER A CA 1
ATOM 1570 C C . SER A 1 198 ? -10.824 -26.702 2.644 1.00 80.06 198 SER A C 1
ATOM 1572 O O . SER A 1 198 ? -12.030 -26.957 2.610 1.00 80.06 198 SER A O 1
ATOM 1574 N N . GLN A 1 199 ? -9.927 -27.467 2.014 1.00 77.44 199 GLN A N 1
ATOM 1575 C CA . GLN A 1 199 ? -10.251 -28.736 1.353 1.00 77.44 199 GLN A CA 1
ATOM 1576 C C . GLN A 1 199 ? -10.163 -29.941 2.294 1.00 77.44 199 GLN A C 1
ATOM 1578 O O . GLN A 1 199 ? -10.792 -30.951 2.006 1.00 77.44 199 GLN A O 1
ATOM 1583 N N . VAL A 1 200 ? -9.405 -29.844 3.390 1.00 72.06 200 VAL A N 1
ATOM 1584 C CA . VAL A 1 200 ? -9.249 -30.927 4.379 1.00 72.06 200 VAL A CA 1
ATOM 1585 C C . VAL A 1 200 ? -10.432 -30.983 5.355 1.00 72.06 200 VAL A C 1
ATOM 1587 O O . VAL A 1 200 ? -10.772 -32.057 5.839 1.00 72.06 200 VAL A O 1
ATOM 1590 N N . ASP A 1 201 ? -11.097 -29.850 5.594 1.00 61.59 201 ASP A N 1
ATOM 1591 C CA . ASP A 1 201 ? -12.275 -29.743 6.472 1.00 61.59 201 ASP A CA 1
ATOM 1592 C C . ASP A 1 201 ? -13.611 -30.132 5.793 1.00 61.59 201 ASP A C 1
ATOM 1594 O O . ASP A 1 201 ? -14.686 -29.940 6.371 1.00 61.59 201 ASP A O 1
ATOM 1598 N N . LYS A 1 202 ? -13.571 -30.659 4.561 1.00 52.22 202 LYS A N 1
ATOM 1599 C CA . LYS A 1 202 ? -14.737 -31.140 3.799 1.00 52.22 202 LYS A CA 1
ATOM 1600 C C . LYS A 1 202 ? -14.678 -32.643 3.573 1.00 52.22 202 LYS A C 1
ATOM 1602 O O . LYS A 1 202 ? -15.763 -33.261 3.659 1.00 52.22 202 LYS A O 1
#

Secondary structure (DSSP, 8-state):
------------EETTEEPPPPP---TT-SS-EE--EEE---TTSS--EEEEPPPEE---GGG--TT-PPPS-EEEEE--TT-SEEEEEETTEEEEEEEETTSTTHHHHHHH-HHIIIIIHHHHHHHHHHHHTTSS-GGGSHHHHHHHHHHHHHSTT-PPPS-TT-HHHHHHHHHHHHHHHHHHTTHHHHHHHHHHHHHHT-

pLDDT: mean 78.62, std 17.49, range [29.47, 97.94]

Sequence (202 aa):
MTENKQMELVQFGTVGSPRHATEINNTSFGDPSCQLRVASASTDQLGLLLGSSDSWRLNSEKEHQEGGSKGILRFLPKDIAPRVWKLDIQENAHPVVQIDKRIPDARTWVRTDPVFISAVLPAILYQVFDDVLSQDSPQDTPWMKDWIMWADSVMPGKPPPASSDEVGDRRRWIEDLIDSFCQRHHLSDRIVDMLTASQVDK

Foldseek 3Di:
DDDPDDDDDDDQDDPVDGRDDDDDPDPPDQKDFDKDWDFADDPPDDTHTPDIDDTDIDHDPVPPPPPDDDDLEAEAEDQDPPDQWDWDDDPQDRIYIYGHNVDPPVVVCCVPPLCNVLPVVLVVLLVLLLVLLLDLCSCVRVSSVVNQVVLCVLVPPDHADNDNPPVVSSNVSSVVSSVSVCVVVVSVVSVVVVVVVVVVVD

Radius of gyration: 22.17 Å; chains: 1; bounding box: 42×66×61 Å